Protein AF-A0A4R6KTJ2-F1 (afdb_monomer_lite)

Foldseek 3Di:
DVVCVVCLLVVLLVLQQVLLVVQLVVLCCQCVVPPVHDHDDPPDPPRNVLSVLSNVLSVQSNPLPCPPVVVVVVVVVVPPPDDDDDDDDDDDDDDDPDPPDPPVPVVVVVVVVNVPPNPLSNLVSLQVQLVSLVCCCVPPFVVQDPDCVRRVSPVSVVSNVSSVCCNVVVPDDDDDDDVVVVPD

pLDDT: mean 72.24, std 19.12, range [31.89, 95.88]

Structure (mmCIF, N/CA/C/O backbone):
data_AF-A0A4R6KTJ2-F1
#
_entry.id   AF-A0A4R6KTJ2-F1
#
loop_
_atom_site.group_PDB
_atom_site.id
_atom_site.type_symbol
_atom_site.label_atom_id
_atom_site.label_alt_id
_atom_site.label_comp_id
_atom_site.label_asym_id
_atom_site.label_entity_id
_atom_site.label_seq_id
_atom_site.pdbx_PDB_ins_code
_atom_site.Cartn_x
_atom_site.Cartn_y
_atom_site.Cartn_z
_atom_site.occupancy
_atom_site.B_iso_or_equiv
_atom_site.auth_seq_id
_atom_site.auth_comp_id
_atom_site.auth_asym_id
_atom_site.auth_atom_id
_atom_site.pdbx_PDB_model_num
ATOM 1 N N . MET A 1 1 ? -30.793 -0.362 5.456 1.00 59.06 1 MET A N 1
ATOM 2 C CA . MET A 1 1 ? -29.511 0.379 5.527 1.00 59.06 1 MET A CA 1
ATOM 3 C C . MET A 1 1 ? -28.639 0.035 6.747 1.00 59.06 1 MET A C 1
ATOM 5 O O . MET A 1 1 ? -27.436 0.183 6.641 1.00 59.06 1 MET A O 1
ATOM 9 N N . GLN A 1 2 ? -29.165 -0.490 7.869 1.00 69.38 2 GLN A N 1
ATOM 10 C CA . GLN A 1 2 ? -28.344 -0.824 9.060 1.00 69.38 2 GLN A CA 1
ATOM 11 C C . GLN A 1 2 ? -27.373 -2.012 8.880 1.00 69.38 2 GLN A C 1
ATOM 13 O O . GLN A 1 2 ? -26.341 -2.074 9.542 1.00 69.38 2 GLN A O 1
ATOM 18 N N . VAL A 1 3 ? -27.684 -2.955 7.982 1.00 70.31 3 VAL A N 1
ATOM 19 C CA . VAL A 1 3 ? -26.835 -4.133 7.725 1.00 70.31 3 VAL A CA 1
ATOM 20 C C . VAL A 1 3 ? -25.502 -3.737 7.075 1.00 70.31 3 VAL A C 1
ATOM 22 O O . VAL A 1 3 ? -24.468 -4.267 7.460 1.00 70.31 3 VAL A O 1
ATOM 25 N N . LEU A 1 4 ? -25.496 -2.769 6.152 1.00 66.31 4 LEU A N 1
ATOM 26 C CA . LEU A 1 4 ? -24.279 -2.318 5.458 1.00 66.31 4 LEU A CA 1
ATOM 27 C C . LEU A 1 4 ? -23.319 -1.576 6.404 1.00 66.31 4 LEU A C 1
ATOM 29 O O . LEU A 1 4 ? -22.128 -1.878 6.434 1.00 66.31 4 LEU A O 1
ATOM 33 N N . GLU A 1 5 ? -23.855 -0.699 7.256 1.00 68.50 5 GLU A N 1
ATOM 34 C CA . GLU A 1 5 ? -23.104 0.012 8.306 1.00 68.50 5 GLU A CA 1
ATOM 35 C C . GLU A 1 5 ? -22.438 -0.944 9.307 1.00 68.50 5 GLU A C 1
ATOM 37 O O . GLU A 1 5 ? -21.356 -0.669 9.833 1.00 68.50 5 GLU A O 1
ATOM 42 N N . ARG A 1 6 ? -23.073 -2.098 9.559 1.00 70.19 6 ARG A N 1
ATOM 43 C CA . ARG A 1 6 ? -22.541 -3.126 10.454 1.00 70.19 6 ARG A CA 1
ATOM 44 C C . ARG A 1 6 ? -21.304 -3.811 9.897 1.00 70.19 6 ARG A C 1
ATOM 46 O O . ARG A 1 6 ? -20.479 -4.179 10.710 1.00 70.19 6 ARG A O 1
ATOM 53 N N . PHE A 1 7 ? -21.201 -4.004 8.581 1.00 75.69 7 PHE A N 1
ATOM 54 C CA . PHE A 1 7 ? -20.079 -4.712 7.947 1.00 75.69 7 PHE A CA 1
ATOM 55 C C . PHE A 1 7 ? -18.974 -3.780 7.448 1.00 75.69 7 PHE A C 1
A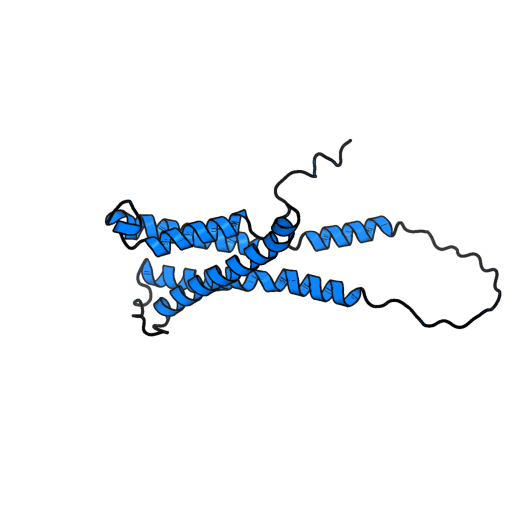TOM 57 O O . PHE A 1 7 ? -17.873 -4.233 7.143 1.00 75.69 7 PHE A O 1
ATOM 64 N N . GLN A 1 8 ? -19.240 -2.477 7.350 1.00 73.88 8 GLN A N 1
ATOM 65 C CA . GLN A 1 8 ? -18.303 -1.506 6.789 1.00 73.88 8 GLN A CA 1
ATOM 66 C C . GLN A 1 8 ? -16.938 -1.514 7.498 1.00 73.88 8 GLN A C 1
ATOM 68 O O . GLN A 1 8 ? -15.895 -1.421 6.850 1.00 73.88 8 GLN A O 1
ATOM 73 N N . LYS A 1 9 ? -16.919 -1.647 8.829 1.00 69.31 9 LYS A N 1
ATOM 74 C CA . LYS A 1 9 ? -15.680 -1.602 9.627 1.00 69.31 9 LYS A CA 1
ATOM 75 C C . LYS A 1 9 ? -14.850 -2.871 9.447 1.00 69.31 9 LYS A C 1
ATOM 77 O O . LYS A 1 9 ? -13.627 -2.809 9.335 1.00 69.31 9 LYS A O 1
ATOM 82 N N . GLU A 1 10 ? -15.519 -4.010 9.378 1.00 75.69 10 GLU A N 1
ATOM 83 C CA . GLU A 1 10 ? -14.953 -5.330 9.146 1.00 75.69 10 GLU A CA 1
ATOM 84 C C . GLU A 1 10 ? -14.375 -5.405 7.735 1.00 75.69 10 GLU A C 1
ATOM 86 O O . GLU A 1 10 ? -13.225 -5.805 7.576 1.00 75.69 10 GLU A O 1
ATOM 91 N N . VAL A 1 11 ? -15.119 -4.940 6.728 1.00 81.62 11 VAL A N 1
ATOM 92 C CA . VAL A 1 11 ? -14.679 -4.921 5.327 1.00 81.62 11 VAL A CA 1
ATOM 93 C C . VAL A 1 11 ? -13.442 -4.042 5.153 1.00 81.62 11 VAL A C 1
ATOM 95 O O . VAL A 1 11 ? -12.458 -4.498 4.578 1.00 81.62 11 VAL A O 1
ATOM 98 N N . ILE A 1 12 ? -13.425 -2.823 5.706 1.00 79.12 12 ILE A N 1
ATOM 99 C CA . ILE A 1 12 ? -12.246 -1.938 5.641 1.00 79.12 12 ILE A CA 1
ATOM 100 C C . ILE A 1 12 ? -11.050 -2.558 6.384 1.00 79.12 12 ILE A C 1
ATOM 102 O O . ILE A 1 12 ? -9.907 -2.457 5.930 1.00 79.12 12 ILE A O 1
ATOM 106 N N . GLY A 1 13 ? -11.295 -3.227 7.514 1.00 79.56 13 GLY A N 1
ATOM 107 C CA . GLY A 1 13 ? -10.266 -3.934 8.273 1.00 79.56 13 GLY A CA 1
ATOM 108 C C . GLY A 1 13 ? -9.642 -5.099 7.500 1.00 79.56 13 GLY A C 1
ATOM 109 O O . GLY A 1 13 ? -8.416 -5.188 7.411 1.00 79.56 13 GLY A O 1
ATOM 110 N N . VAL A 1 14 ? -10.474 -5.961 6.911 1.00 82.88 14 VAL A N 1
ATOM 111 C CA . VAL A 1 14 ? -10.042 -7.101 6.088 1.00 82.88 14 VAL A CA 1
ATOM 112 C C . VAL A 1 14 ? -9.321 -6.614 4.838 1.00 82.88 14 VAL A C 1
ATOM 114 O O . VAL A 1 14 ? -8.217 -7.078 4.566 1.00 82.88 14 VAL A O 1
ATOM 117 N N . PHE A 1 15 ? -9.883 -5.632 4.130 1.00 87.69 15 PHE A N 1
ATOM 118 C CA . PHE A 1 15 ? -9.266 -5.032 2.948 1.00 87.69 15 PHE A CA 1
ATOM 119 C C . PHE A 1 15 ? -7.843 -4.556 3.241 1.00 87.69 15 PHE A C 1
ATOM 121 O O . PHE A 1 15 ? -6.910 -4.894 2.518 1.00 87.69 15 PHE A O 1
ATOM 128 N N . ARG A 1 16 ? -7.645 -3.853 4.360 1.00 88.06 16 ARG A N 1
ATOM 129 C CA . ARG A 1 16 ? -6.318 -3.393 4.770 1.00 88.06 16 ARG A CA 1
ATOM 130 C C . ARG A 1 16 ? -5.338 -4.535 5.039 1.00 88.06 16 ARG A C 1
ATOM 132 O O . ARG A 1 16 ? -4.169 -4.414 4.680 1.00 88.06 16 ARG A O 1
ATOM 139 N N . ILE A 1 17 ? -5.786 -5.616 5.677 1.00 87.12 17 ILE A N 1
ATOM 140 C CA . ILE A 1 17 ? -4.935 -6.788 5.929 1.00 87.12 17 ILE A CA 1
ATOM 141 C C . ILE A 1 17 ? -4.534 -7.441 4.611 1.00 87.12 17 ILE A C 1
ATOM 143 O O . ILE A 1 17 ? -3.352 -7.704 4.411 1.00 87.12 17 ILE A O 1
ATOM 147 N N . VAL A 1 18 ? -5.498 -7.667 3.718 1.00 92.12 18 VAL A N 1
ATOM 148 C CA . VAL A 1 18 ? -5.270 -8.316 2.423 1.00 92.12 18 VAL A CA 1
ATOM 149 C C . VAL A 1 18 ? -4.312 -7.488 1.572 1.00 92.12 18 VAL A C 1
ATOM 151 O O . VAL A 1 18 ? -3.294 -8.005 1.127 1.00 92.12 18 VAL A O 1
ATOM 154 N N . VAL A 1 19 ? -4.579 -6.191 1.402 1.00 93.44 19 VAL A N 1
ATOM 155 C CA . VAL A 1 19 ? -3.727 -5.299 0.600 1.00 93.44 19 VAL A CA 1
ATOM 156 C C . VAL A 1 19 ? -2.325 -5.189 1.197 1.00 93.44 19 VAL A C 1
ATOM 158 O O . VAL A 1 19 ? -1.346 -5.310 0.466 1.00 93.44 19 VAL A O 1
ATOM 161 N N . GLY A 1 20 ? -2.207 -5.015 2.519 1.00 92.00 20 GLY A N 1
ATOM 162 C CA . GLY A 1 20 ? -0.909 -4.950 3.194 1.00 92.00 20 GLY A CA 1
ATOM 163 C C . GLY A 1 20 ? -0.102 -6.244 3.053 1.00 92.00 20 GLY A C 1
ATOM 164 O O . GLY A 1 20 ? 1.094 -6.191 2.778 1.00 92.00 20 GLY A O 1
ATOM 165 N N . PHE A 1 21 ? -0.757 -7.401 3.172 1.00 93.31 21 PHE A N 1
ATOM 166 C CA . PHE A 1 21 ? -0.132 -8.711 2.991 1.00 93.31 21 PHE A CA 1
ATOM 167 C C . PHE A 1 21 ? 0.336 -8.941 1.549 1.00 93.31 21 PHE A C 1
ATOM 169 O O . PHE A 1 21 ? 1.485 -9.328 1.331 1.00 93.31 21 PHE A O 1
ATOM 176 N N . LEU A 1 22 ? -0.520 -8.669 0.559 1.00 93.88 22 LEU A N 1
ATOM 177 C CA . LEU A 1 22 ? -0.174 -8.815 -0.859 1.00 93.88 22 LEU A CA 1
ATOM 178 C C . LEU A 1 22 ? 0.991 -7.901 -1.248 1.00 93.88 22 LEU A C 1
ATOM 180 O O . LEU A 1 22 ? 1.886 -8.313 -1.975 1.00 93.88 22 LEU A O 1
ATOM 184 N N . PHE A 1 23 ? 1.020 -6.680 -0.719 1.00 94.38 23 PHE A N 1
ATOM 185 C CA . PHE A 1 23 ? 2.104 -5.740 -0.985 1.00 94.38 23 PHE A CA 1
ATOM 186 C C . PHE A 1 23 ? 3.420 -6.157 -0.320 1.00 94.38 23 PHE A C 1
ATOM 188 O O . PHE A 1 23 ? 4.474 -6.111 -0.950 1.00 94.38 23 PHE A O 1
ATOM 195 N N . ALA A 1 24 ? 3.359 -6.621 0.933 1.00 93.06 24 ALA A N 1
ATOM 196 C CA . ALA A 1 24 ? 4.537 -7.088 1.656 1.00 93.06 24 ALA A CA 1
ATOM 197 C C . ALA A 1 24 ? 5.153 -8.331 1.003 1.00 93.06 24 ALA A C 1
ATOM 199 O O . ALA A 1 24 ? 6.369 -8.414 0.860 1.00 93.06 24 ALA A O 1
ATOM 200 N N . THR A 1 25 ? 4.317 -9.282 0.581 1.00 91.44 25 THR A N 1
ATOM 201 C CA . THR A 1 25 ? 4.771 -10.501 -0.104 1.00 91.44 25 THR A CA 1
ATOM 202 C C . THR A 1 25 ? 5.317 -10.207 -1.497 1.00 91.44 25 THR A C 1
ATOM 204 O O . THR A 1 25 ? 6.346 -10.769 -1.854 1.00 91.44 25 THR A O 1
ATOM 207 N N . HIS A 1 26 ? 4.713 -9.284 -2.249 1.00 90.88 26 HIS A N 1
ATOM 208 C CA . HIS A 1 26 ? 5.238 -8.848 -3.545 1.00 90.88 26 HIS A CA 1
ATOM 209 C C . HIS A 1 26 ? 6.628 -8.198 -3.415 1.00 90.88 26 HIS A C 1
ATOM 211 O O . HIS A 1 26 ? 7.545 -8.538 -4.162 1.00 90.88 26 HIS A O 1
ATOM 217 N N . GLY A 1 27 ? 6.817 -7.325 -2.420 1.00 89.81 27 GLY A N 1
ATOM 218 C CA . GLY A 1 27 ? 8.124 -6.738 -2.119 1.00 89.81 27 GLY A CA 1
ATOM 219 C C . GLY A 1 27 ? 9.150 -7.769 -1.648 1.00 89.81 27 GLY A C 1
ATOM 220 O O . GLY A 1 27 ? 10.293 -7.746 -2.096 1.00 89.81 27 GLY A O 1
ATOM 221 N N . ALA A 1 28 ? 8.743 -8.699 -0.781 1.00 89.94 28 ALA A N 1
ATOM 222 C CA . ALA A 1 28 ? 9.623 -9.737 -0.255 1.00 89.94 28 ALA A CA 1
ATOM 223 C C . ALA A 1 28 ? 10.074 -10.722 -1.344 1.00 89.94 28 ALA A C 1
ATOM 225 O O . ALA A 1 28 ? 11.235 -11.125 -1.353 1.00 89.94 28 ALA A O 1
ATOM 226 N N . ALA A 1 29 ? 9.186 -11.073 -2.275 1.00 89.19 29 ALA A N 1
ATOM 227 C CA . ALA A 1 29 ? 9.508 -11.914 -3.423 1.00 89.19 29 ALA A CA 1
ATOM 228 C C . ALA A 1 29 ? 10.617 -11.270 -4.276 1.00 89.19 29 ALA A C 1
ATOM 230 O O . ALA A 1 29 ? 11.643 -11.892 -4.544 1.00 89.19 29 ALA A O 1
ATOM 231 N N . ALA A 1 30 ? 10.479 -9.977 -4.578 1.00 85.69 30 ALA A N 1
ATOM 232 C CA . ALA A 1 30 ? 11.479 -9.220 -5.322 1.00 85.69 30 ALA A CA 1
ATOM 233 C C . ALA A 1 30 ? 12.805 -9.043 -4.548 1.00 85.69 30 ALA A C 1
ATOM 235 O O . ALA A 1 30 ? 13.885 -9.158 -5.126 1.00 85.69 30 ALA A O 1
ATOM 236 N N . LEU A 1 31 ? 12.749 -8.793 -3.234 1.00 86.44 31 LEU A N 1
ATOM 237 C CA . LEU A 1 31 ? 13.931 -8.480 -2.420 1.00 86.44 31 LEU A CA 1
ATOM 238 C C . LEU A 1 31 ? 14.751 -9.719 -2.024 1.00 86.44 31 LEU A C 1
ATOM 240 O O . LEU A 1 31 ? 15.980 -9.651 -1.966 1.00 86.44 31 LEU A O 1
ATOM 244 N N . PHE A 1 32 ? 14.083 -10.842 -1.757 1.00 86.62 32 PHE A N 1
ATOM 245 C CA . PHE A 1 32 ? 14.707 -12.071 -1.259 1.00 86.62 32 PHE A CA 1
ATOM 246 C C . PHE A 1 32 ? 14.707 -13.225 -2.275 1.00 86.62 32 PHE A C 1
ATOM 248 O O . PHE A 1 32 ? 15.266 -14.274 -1.972 1.00 86.62 32 PHE A O 1
ATOM 255 N N . GLY A 1 33 ? 14.078 -13.075 -3.448 1.00 80.25 33 GLY A N 1
ATOM 256 C CA . GLY A 1 33 ? 13.964 -14.158 -4.439 1.00 80.25 33 GLY A CA 1
ATOM 257 C C . GLY A 1 33 ? 13.113 -15.341 -3.959 1.00 80.25 33 GLY A C 1
ATOM 258 O O . GLY A 1 33 ? 13.293 -16.477 -4.394 1.00 80.25 33 GLY A O 1
ATOM 259 N N . VAL A 1 34 ? 12.217 -15.106 -2.998 1.00 77.75 34 VAL A N 1
ATOM 260 C CA . VAL A 1 34 ? 11.373 -16.145 -2.389 1.00 77.75 34 VAL A CA 1
ATOM 261 C C . VAL A 1 34 ? 10.112 -16.326 -3.242 1.00 77.75 34 VAL A C 1
ATOM 263 O O . VAL A 1 34 ? 9.660 -15.384 -3.879 1.00 77.75 34 VAL A O 1
ATOM 266 N N . LEU A 1 35 ? 9.509 -17.521 -3.227 1.00 71.88 35 LEU A N 1
ATOM 267 C CA . LEU A 1 35 ? 8.298 -17.868 -4.000 1.00 71.88 35 LEU A CA 1
ATOM 268 C C . LEU A 1 35 ? 8.514 -18.023 -5.521 1.00 71.88 35 LEU A C 1
ATOM 270 O O . LEU A 1 35 ? 7.558 -17.926 -6.286 1.00 71.88 35 LEU A O 1
ATOM 274 N N . GLY A 1 36 ? 9.745 -18.314 -5.959 1.00 64.06 36 GLY A N 1
ATOM 275 C CA . GLY A 1 36 ? 10.051 -18.627 -7.364 1.00 64.06 36 GLY A CA 1
ATOM 276 C C . GLY A 1 36 ? 10.164 -17.404 -8.278 1.00 64.06 36 GLY A C 1
ATOM 277 O O . GLY A 1 36 ? 10.054 -17.541 -9.494 1.00 64.06 36 GLY A O 1
ATOM 278 N N . THR A 1 37 ? 10.359 -16.213 -7.708 1.00 76.38 37 THR A N 1
ATOM 279 C CA . THR A 1 37 ? 10.536 -14.962 -8.454 1.00 76.38 37 THR A CA 1
ATOM 280 C C . THR A 1 37 ? 12.006 -14.585 -8.583 1.00 76.38 37 THR A C 1
ATOM 282 O O . THR A 1 37 ? 12.798 -14.840 -7.676 1.00 76.38 37 THR A O 1
ATOM 285 N N . GLU A 1 38 ? 12.365 -1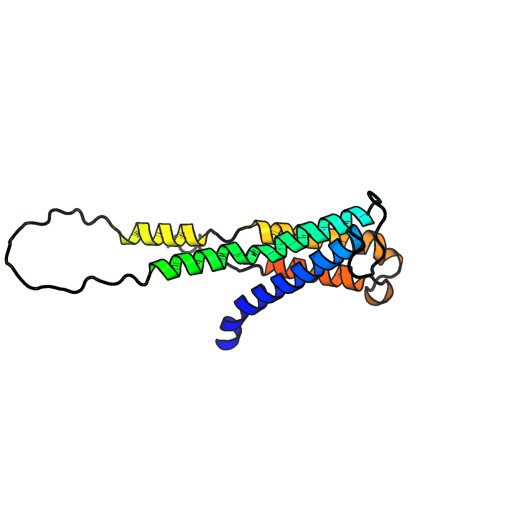3.916 -9.679 1.00 78.81 38 GLU A N 1
ATOM 286 C CA . GLU A 1 38 ? 13.715 -13.378 -9.848 1.00 78.81 38 GLU A CA 1
ATOM 287 C C . GLU A 1 38 ? 14.009 -12.285 -8.816 1.00 78.81 38 GLU A C 1
ATOM 289 O O . GLU A 1 38 ? 13.217 -11.361 -8.605 1.00 78.81 38 GLU A O 1
ATOM 294 N N . GLN A 1 39 ? 15.161 -12.407 -8.157 1.00 86.38 39 GLN A N 1
ATOM 295 C CA . GLN A 1 39 ? 15.621 -11.428 -7.186 1.00 86.38 39 GLN A CA 1
ATOM 296 C C . GLN A 1 39 ? 16.147 -10.191 -7.911 1.00 86.38 39 GLN A C 1
ATOM 298 O O . GLN A 1 39 ? 16.996 -10.291 -8.799 1.00 86.38 39 GLN A O 1
ATOM 303 N N . VAL A 1 40 ? 15.695 -9.006 -7.500 1.00 85.50 40 VAL A N 1
ATOM 304 C CA . VAL A 1 40 ? 16.264 -7.765 -8.031 1.00 85.50 40 VAL A CA 1
ATOM 305 C C . VAL A 1 40 ? 17.649 -7.528 -7.448 1.00 85.50 40 VAL A C 1
ATOM 307 O O . VAL A 1 40 ? 17.860 -7.657 -6.240 1.00 85.50 40 VAL A O 1
ATOM 310 N N . ALA A 1 41 ? 18.588 -7.143 -8.312 1.00 87.00 41 ALA A N 1
ATOM 311 C CA . ALA A 1 41 ? 19.953 -6.842 -7.909 1.00 87.00 41 ALA A CA 1
ATOM 312 C C . ALA A 1 41 ? 19.986 -5.788 -6.791 1.00 87.00 41 ALA A C 1
ATOM 314 O O . ALA A 1 41 ? 19.261 -4.786 -6.818 1.00 87.00 41 ALA A O 1
ATOM 315 N N . ALA A 1 42 ? 20.833 -6.036 -5.791 1.00 87.56 42 ALA A N 1
ATOM 316 C CA . ALA A 1 42 ? 20.918 -5.191 -4.612 1.00 87.56 42 ALA A CA 1
ATOM 317 C C . ALA A 1 42 ? 21.290 -3.747 -4.982 1.00 87.56 42 ALA A C 1
ATOM 319 O O . ALA A 1 42 ? 22.146 -3.514 -5.833 1.00 87.56 42 ALA A O 1
ATOM 320 N N . PHE A 1 43 ? 20.647 -2.783 -4.318 1.00 88.06 43 PHE A N 1
ATOM 321 C CA . PHE A 1 43 ? 20.904 -1.342 -4.450 1.00 88.06 43 PHE A CA 1
ATOM 322 C C . PHE A 1 43 ? 20.640 -0.721 -5.831 1.00 88.06 43 PHE A C 1
ATOM 324 O O . PHE A 1 43 ? 20.919 0.463 -6.023 1.00 88.06 43 PHE A O 1
ATOM 331 N N . VAL A 1 44 ? 20.039 -1.454 -6.773 1.00 89.06 44 VAL A N 1
ATOM 332 C CA . VAL A 1 44 ? 19.648 -0.891 -8.070 1.00 89.06 44 VAL A CA 1
ATOM 333 C C . VAL A 1 44 ? 18.457 0.051 -7.905 1.00 89.06 44 VAL A C 1
ATOM 335 O O . VAL A 1 44 ? 17.407 -0.306 -7.364 1.00 89.06 44 VAL A O 1
ATOM 338 N N . TRP A 1 45 ? 18.622 1.280 -8.386 1.00 84.88 45 TRP A N 1
ATOM 339 C CA . TRP A 1 45 ? 17.556 2.274 -8.434 1.00 84.88 45 TRP A CA 1
ATOM 340 C C . TRP A 1 45 ? 16.730 2.129 -9.722 1.00 84.88 45 TRP A C 1
ATOM 342 O O . TRP A 1 45 ? 17.328 1.968 -10.786 1.00 84.88 45 TRP A O 1
ATOM 352 N N . PRO A 1 46 ? 15.385 2.233 -9.684 1.00 87.69 46 PRO A N 1
ATOM 353 C CA . PRO A 1 46 ? 14.503 2.382 -8.513 1.00 87.69 46 PRO A CA 1
ATOM 354 C C . PRO A 1 46 ? 14.035 1.044 -7.898 1.00 87.69 46 PRO A C 1
ATOM 356 O O . PRO A 1 46 ? 13.294 1.031 -6.914 1.00 87.69 46 PRO A O 1
ATOM 359 N N . SER A 1 47 ? 14.426 -0.091 -8.478 1.00 87.19 47 SER A N 1
ATOM 360 C CA . SER A 1 47 ? 13.780 -1.390 -8.266 1.00 87.19 47 SER A CA 1
ATOM 361 C C . SER A 1 47 ? 14.013 -2.011 -6.880 1.00 87.19 47 SER A C 1
ATOM 363 O O . SER A 1 47 ? 13.059 -2.442 -6.221 1.00 87.19 47 SER A O 1
ATOM 365 N N . TRP A 1 48 ? 15.250 -2.009 -6.381 1.00 89.31 48 TRP A N 1
ATOM 366 C CA . TRP A 1 48 ? 15.574 -2.567 -5.064 1.00 89.31 48 TRP A CA 1
ATOM 367 C C . TRP A 1 48 ? 14.888 -1.786 -3.933 1.00 89.31 48 TRP A C 1
ATOM 369 O O . TRP A 1 48 ? 14.268 -2.364 -3.037 1.00 89.31 48 TRP A O 1
ATOM 379 N N . TRP A 1 49 ? 14.906 -0.455 -4.028 1.00 89.25 49 TRP A N 1
ATOM 380 C CA . TRP A 1 49 ? 14.253 0.441 -3.071 1.00 89.25 49 TRP A CA 1
ATOM 381 C C . TRP A 1 49 ? 12.730 0.308 -3.085 1.00 89.25 49 TRP A C 1
ATOM 383 O O . TRP A 1 49 ? 12.104 0.310 -2.023 1.00 89.25 49 TRP A O 1
ATOM 393 N N . ALA A 1 50 ? 12.124 0.122 -4.262 1.00 89.56 50 ALA A N 1
ATOM 394 C CA . ALA A 1 50 ? 10.694 -0.146 -4.373 1.00 89.56 50 ALA A CA 1
ATOM 395 C C . ALA A 1 50 ? 10.296 -1.428 -3.622 1.00 89.56 50 ALA A C 1
ATOM 397 O O . ALA A 1 50 ? 9.274 -1.441 -2.935 1.00 89.56 50 ALA A O 1
ATOM 398 N N . SER A 1 51 ? 11.121 -2.474 -3.698 1.00 89.62 51 SER A N 1
ATOM 399 C CA . SER A 1 51 ? 10.893 -3.762 -3.025 1.00 89.62 51 SER A CA 1
ATOM 400 C C . SER A 1 51 ? 11.041 -3.658 -1.500 1.00 89.62 51 SER A C 1
ATOM 402 O O . SER A 1 51 ? 10.251 -4.232 -0.742 1.00 89.62 51 SER A O 1
ATOM 404 N N . LEU A 1 52 ? 11.992 -2.844 -1.029 1.00 91.56 52 LEU A N 1
ATOM 405 C CA . LEU A 1 52 ? 12.170 -2.538 0.392 1.00 91.56 52 LEU A CA 1
ATOM 406 C C . LEU A 1 52 ? 10.968 -1.771 0.962 1.00 91.56 52 LEU A C 1
ATOM 408 O O . LEU A 1 52 ? 10.412 -2.159 1.992 1.00 91.56 52 LEU A O 1
ATOM 412 N N . ILE A 1 53 ? 10.530 -0.717 0.266 1.00 91.88 53 ILE A N 1
ATOM 413 C CA . ILE A 1 53 ? 9.355 0.077 0.650 1.00 91.88 53 ILE A CA 1
ATOM 414 C C . ILE A 1 53 ? 8.096 -0.794 0.635 1.00 91.88 53 ILE A C 1
ATOM 416 O O . ILE A 1 53 ? 7.277 -0.684 1.544 1.00 91.88 53 ILE A O 1
ATOM 420 N N . GLN A 1 54 ? 7.951 -1.685 -0.347 1.00 93.88 54 GLN A N 1
ATOM 421 C CA . GLN A 1 54 ? 6.832 -2.626 -0.416 1.00 93.88 54 GLN A CA 1
ATOM 422 C C . GLN A 1 54 ? 6.766 -3.546 0.799 1.00 93.88 54 GLN A C 1
ATOM 424 O O . GLN A 1 54 ? 5.715 -3.688 1.425 1.00 93.88 54 GLN A O 1
ATOM 429 N N . THR A 1 55 ? 7.908 -4.108 1.185 1.00 92.00 55 THR A N 1
ATOM 430 C CA . THR A 1 55 ? 7.995 -5.035 2.315 1.00 92.00 55 THR A CA 1
ATOM 431 C C . THR A 1 55 ? 7.699 -4.328 3.639 1.00 92.00 55 THR A C 1
ATOM 433 O O . THR A 1 55 ? 6.829 -4.756 4.400 1.00 92.00 55 THR A O 1
ATOM 436 N N . VAL A 1 56 ? 8.373 -3.204 3.905 1.00 92.19 56 VAL A N 1
ATOM 437 C CA . VAL A 1 56 ? 8.233 -2.458 5.167 1.00 92.19 56 VAL A CA 1
ATOM 438 C C . VAL A 1 56 ? 6.883 -1.746 5.245 1.00 92.19 56 VAL A C 1
ATOM 440 O O . VAL A 1 56 ? 6.179 -1.845 6.250 1.00 92.19 56 VAL A O 1
ATOM 443 N N . GLY A 1 57 ? 6.488 -1.057 4.176 1.00 90.19 57 GLY A N 1
ATOM 444 C CA . GLY A 1 57 ? 5.222 -0.336 4.082 1.00 90.19 57 GLY A CA 1
ATOM 445 C C . GLY A 1 57 ? 4.015 -1.270 4.142 1.00 90.19 57 GLY A C 1
ATOM 446 O O . GLY A 1 57 ? 3.081 -1.018 4.906 1.00 90.19 57 GLY A O 1
ATOM 447 N N . GLY A 1 58 ? 4.064 -2.398 3.428 1.00 89.62 58 GLY A N 1
ATOM 448 C CA . GLY A 1 58 ? 3.032 -3.434 3.472 1.00 89.62 58 GLY A CA 1
ATOM 449 C C . GLY A 1 58 ? 2.875 -4.038 4.866 1.00 89.62 58 GLY A C 1
ATOM 450 O O . GLY A 1 58 ? 1.756 -4.114 5.377 1.00 89.62 58 GLY A O 1
ATOM 451 N N . ALA A 1 59 ? 3.985 -4.367 5.538 1.00 90.06 59 ALA A N 1
ATOM 452 C CA . ALA A 1 59 ? 3.965 -4.876 6.909 1.00 90.06 59 ALA A CA 1
ATOM 453 C C . ALA A 1 59 ? 3.394 -3.849 7.903 1.00 90.06 59 ALA A C 1
ATOM 455 O O . ALA A 1 59 ? 2.545 -4.191 8.729 1.00 90.06 59 ALA A O 1
ATOM 456 N N . LEU A 1 60 ? 3.789 -2.576 7.798 1.00 88.25 60 LEU A N 1
ATOM 457 C CA . LEU A 1 60 ? 3.255 -1.493 8.633 1.00 88.25 60 LEU A CA 1
ATOM 458 C C . LEU A 1 60 ? 1.742 -1.318 8.440 1.00 88.25 60 LEU A C 1
ATOM 460 O O . LEU A 1 60 ? 0.997 -1.216 9.422 1.00 88.25 60 LEU A O 1
ATOM 464 N N . VAL A 1 61 ? 1.270 -1.332 7.190 1.00 87.62 61 VAL A N 1
ATOM 465 C CA . VAL A 1 61 ? -0.160 -1.226 6.873 1.00 87.62 61 VAL A CA 1
ATOM 466 C C . VAL A 1 61 ? -0.928 -2.463 7.339 1.00 87.62 61 VAL A C 1
ATOM 468 O O . VAL A 1 61 ? -2.026 -2.315 7.880 1.00 87.62 61 VAL A O 1
ATOM 471 N N . MET A 1 62 ? -0.360 -3.665 7.219 1.00 84.81 62 MET A N 1
ATOM 472 C CA . MET A 1 62 ? -0.960 -4.914 7.700 1.00 84.81 62 MET A CA 1
ATOM 473 C C . MET A 1 62 ? -1.099 -4.919 9.235 1.00 84.81 62 MET A C 1
ATOM 475 O O . MET A 1 62 ? -2.174 -5.205 9.770 1.00 84.81 62 MET A O 1
ATOM 479 N N . ILE A 1 63 ? -0.050 -4.526 9.967 1.00 82.31 63 ILE A N 1
ATOM 480 C CA . ILE A 1 63 ? 0.013 -4.602 11.440 1.00 82.31 63 ILE A CA 1
ATOM 481 C C . ILE A 1 63 ? -0.933 -3.619 12.141 1.00 82.31 63 ILE A C 1
ATOM 483 O O . ILE A 1 63 ? -1.370 -3.898 13.263 1.00 82.31 63 ILE A O 1
ATOM 487 N N . GLY A 1 64 ? -1.333 -2.510 11.505 1.00 69.81 64 GLY A N 1
ATOM 488 C CA . GLY A 1 64 ? -2.147 -1.445 12.120 1.00 69.81 64 GLY A CA 1
ATOM 489 C C . GLY A 1 64 ? -3.516 -1.869 12.697 1.00 69.81 64 GLY A C 1
ATOM 490 O O . GLY A 1 64 ? -4.303 -1.024 13.108 1.00 69.81 64 GLY A O 1
ATOM 491 N N . LEU A 1 65 ? -3.882 -3.160 12.677 1.00 53.75 65 LEU A N 1
ATOM 492 C CA . LEU A 1 65 ? -5.138 -3.727 13.198 1.00 53.75 65 LEU A CA 1
ATOM 493 C C . LEU A 1 65 ? -4.998 -4.269 14.632 1.00 53.75 65 LEU A C 1
ATOM 495 O O . LEU A 1 65 ? -5.987 -4.341 15.361 1.00 53.75 65 LEU A O 1
ATOM 499 N N . ARG A 1 66 ? -3.774 -4.582 15.086 1.00 49.75 66 ARG A N 1
ATOM 500 C CA . ARG A 1 66 ? -3.555 -5.158 16.424 1.00 49.75 66 ARG A CA 1
ATOM 501 C C . ARG A 1 66 ? -3.784 -4.164 17.557 1.00 49.75 66 ARG A C 1
ATOM 503 O O . ARG A 1 66 ? -4.323 -4.545 18.586 1.00 49.75 66 ARG A O 1
ATOM 510 N N . SER A 1 67 ? -3.453 -2.890 17.382 1.00 49.28 67 SER A N 1
ATOM 511 C CA . SER A 1 67 ? -3.501 -1.942 18.503 1.00 49.28 67 SER A CA 1
ATOM 512 C C . SER A 1 67 ? -4.917 -1.543 18.921 1.00 49.28 67 SER A C 1
ATOM 514 O O . SER A 1 67 ? -5.134 -1.291 20.097 1.00 49.28 67 SER A O 1
ATOM 516 N N . CYS A 1 68 ? -5.891 -1.516 18.006 1.00 47.69 68 CYS A N 1
ATOM 517 C CA . CYS A 1 68 ? -7.243 -1.050 18.332 1.00 47.69 68 CYS A CA 1
ATOM 518 C C . CYS A 1 68 ? -8.144 -2.182 18.857 1.00 47.69 68 CYS A C 1
ATOM 520 O O . CYS A 1 68 ? -8.799 -2.019 19.883 1.00 47.69 68 CYS A O 1
ATOM 522 N N . LEU A 1 69 ? -8.116 -3.366 18.226 1.00 50.75 69 LEU A N 1
ATOM 523 C CA . LEU A 1 69 ? -8.902 -4.522 18.680 1.00 50.75 69 LEU A CA 1
ATOM 524 C C . LEU A 1 69 ? -8.354 -5.143 19.965 1.00 50.75 69 LEU A C 1
ATOM 526 O O . LEU A 1 69 ? -9.141 -5.598 20.789 1.00 50.75 69 LEU A O 1
ATOM 530 N N . MET A 1 70 ? -7.032 -5.154 20.166 1.00 52.12 70 MET A N 1
ATOM 531 C CA . MET A 1 70 ? -6.441 -5.664 21.405 1.00 52.12 70 MET A CA 1
ATOM 532 C C . MET A 1 70 ? -6.753 -4.736 22.579 1.00 52.12 70 MET A C 1
ATOM 534 O O . MET A 1 70 ? -7.179 -5.229 23.615 1.00 52.12 70 MET A O 1
ATOM 538 N N . VAL A 1 71 ? -6.671 -3.412 22.394 1.00 50.53 71 VAL A N 1
ATOM 539 C CA . VAL A 1 71 ? -7.078 -2.429 23.414 1.00 50.53 71 VAL A CA 1
ATOM 540 C C . VAL A 1 71 ? -8.582 -2.504 23.687 1.00 50.53 71 VAL A C 1
ATOM 542 O O . VAL A 1 71 ? -8.979 -2.520 24.845 1.00 50.53 71 VAL A O 1
ATOM 545 N N . GLN A 1 72 ? -9.439 -2.661 22.671 1.00 53.88 72 GLN A N 1
ATOM 546 C CA . GLN A 1 72 ? -10.877 -2.857 22.904 1.00 53.88 72 GLN A CA 1
ATOM 547 C C . GLN A 1 72 ? -11.212 -4.191 23.579 1.00 53.88 72 GLN A C 1
ATOM 549 O O . GLN A 1 72 ? -12.130 -4.230 24.393 1.00 53.88 72 GLN A O 1
ATOM 554 N N . ARG A 1 73 ? -10.504 -5.282 23.265 1.00 55.62 73 ARG A N 1
ATOM 555 C CA . ARG A 1 73 ? -10.695 -6.584 23.926 1.00 55.62 73 ARG A CA 1
ATOM 556 C C . ARG A 1 73 ? -10.173 -6.567 25.365 1.00 55.62 73 ARG A C 1
ATOM 558 O O . ARG A 1 73 ? -10.859 -7.086 26.235 1.00 55.62 73 ARG A O 1
ATOM 565 N N . LEU A 1 74 ? -9.052 -5.894 25.634 1.00 54.84 74 LEU A N 1
ATOM 566 C CA . LEU A 1 74 ? -8.544 -5.640 26.990 1.00 54.84 74 LEU A CA 1
ATOM 567 C C . LEU A 1 74 ? -9.513 -4.774 27.810 1.00 54.84 74 LEU A C 1
ATOM 569 O O . LEU A 1 74 ? -9.816 -5.116 28.946 1.00 54.84 74 LEU A O 1
ATOM 573 N N . LEU A 1 75 ? -10.072 -3.709 27.223 1.00 54.47 75 LEU A N 1
ATOM 574 C CA . LEU A 1 75 ? -11.028 -2.820 27.900 1.00 54.47 75 LEU A CA 1
ATOM 575 C C . LEU A 1 75 ? -12.441 -3.411 28.042 1.00 54.47 75 LEU A C 1
ATOM 577 O O . LEU A 1 75 ? -13.197 -2.995 28.916 1.00 54.47 75 LEU A O 1
ATOM 581 N N . ARG A 1 76 ? -12.838 -4.361 27.186 1.00 56.72 76 ARG A N 1
ATOM 582 C CA . ARG A 1 76 ? -14.092 -5.119 27.357 1.00 56.72 76 ARG A CA 1
ATOM 583 C C . ARG A 1 76 ? -13.933 -6.274 28.343 1.00 56.72 76 ARG A C 1
ATOM 585 O O . ARG A 1 76 ? -14.894 -6.587 29.035 1.00 56.72 76 ARG A O 1
ATOM 592 N N . GLY A 1 77 ? -12.735 -6.850 28.456 1.00 52.12 77 GLY A N 1
ATOM 593 C CA . GLY A 1 77 ? -12.406 -7.865 29.460 1.00 52.12 77 GLY A CA 1
ATOM 594 C C . GLY A 1 77 ? -12.449 -7.342 30.899 1.00 52.12 77 GLY A C 1
ATOM 595 O O . GLY A 1 77 ? -12.726 -8.111 31.810 1.00 52.12 77 GLY A O 1
ATOM 596 N N . THR A 1 78 ? -12.270 -6.036 31.115 1.00 54.84 78 THR A N 1
ATOM 597 C CA . THR A 1 78 ? -12.362 -5.411 32.447 1.00 54.84 78 THR A CA 1
ATOM 598 C C . THR A 1 78 ? -13.781 -5.000 32.859 1.00 54.84 78 THR A C 1
ATOM 600 O O . THR A 1 78 ? -13.968 -4.552 33.986 1.00 54.84 78 THR A O 1
ATOM 603 N N . ARG A 1 79 ? -14.802 -5.157 31.995 1.00 52.03 79 ARG A N 1
ATOM 604 C CA . ARG A 1 79 ? -16.201 -4.782 32.308 1.00 52.03 79 ARG A CA 1
ATOM 605 C C . ARG A 1 79 ?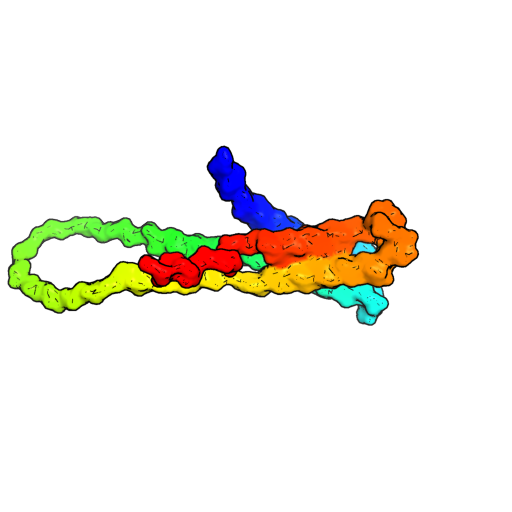 -17.107 -5.923 32.784 1.00 52.03 79 ARG A C 1
ATOM 607 O O . ARG A 1 79 ? -18.244 -5.645 33.149 1.00 52.03 79 ARG A O 1
ATOM 614 N N . HIS A 1 80 ? -16.632 -7.168 32.846 1.00 47.78 80 HIS A N 1
ATOM 615 C CA . HIS A 1 80 ? -17.351 -8.255 33.527 1.00 47.78 80 HIS A CA 1
ATOM 616 C C . HIS A 1 80 ? -16.696 -8.565 34.876 1.00 47.78 80 HIS A C 1
ATOM 618 O O . HIS A 1 80 ? -16.020 -9.569 35.053 1.00 47.78 80 HIS A O 1
ATOM 624 N N . GLY A 1 81 ? -16.902 -7.651 35.823 1.00 45.88 81 GLY A N 1
ATOM 625 C CA . GLY A 1 81 ? -16.530 -7.788 37.231 1.00 45.88 81 GLY A CA 1
ATOM 626 C C . GLY A 1 81 ? -17.599 -7.183 38.143 1.00 45.88 81 GLY A C 1
ATOM 627 O O . GLY A 1 81 ? -17.287 -6.422 39.047 1.00 45.88 81 GLY A O 1
ATOM 628 N N . THR A 1 82 ? -18.874 -7.443 37.857 1.00 47.44 82 THR A N 1
ATOM 629 C CA . THR A 1 82 ? -19.999 -7.234 38.786 1.00 47.44 82 THR A CA 1
ATOM 630 C C . THR A 1 82 ? -20.212 -8.549 39.535 1.00 47.44 82 THR A C 1
ATOM 632 O O . THR A 1 82 ? -20.277 -9.578 38.874 1.00 47.44 82 THR A O 1
ATOM 635 N N . SER A 1 83 ? -20.395 -8.678 40.842 1.00 48.09 83 SER A N 1
ATOM 636 C CA . SER A 1 83 ? -20.431 -7.823 42.034 1.00 48.09 83 SER A CA 1
ATOM 637 C C . SER A 1 83 ? -20.380 -8.826 43.223 1.00 48.09 83 SER A C 1
ATOM 639 O O . SER A 1 83 ? -20.689 -10.003 43.001 1.00 48.09 83 SER A O 1
ATOM 641 N N . PRO A 1 84 ? -20.007 -8.455 44.462 1.00 51.50 84 PRO A N 1
ATOM 642 C CA . PRO A 1 84 ? -19.847 -9.410 45.558 1.00 51.50 84 PRO A CA 1
ATOM 643 C C . PRO A 1 84 ? -21.195 -10.015 45.967 1.00 51.50 84 PRO A C 1
ATOM 645 O O . PRO A 1 84 ? -22.172 -9.293 46.173 1.00 51.50 84 PRO A O 1
ATOM 648 N N . HIS A 1 85 ? -21.236 -11.339 46.114 1.00 47.44 85 HIS A N 1
ATOM 649 C CA . HIS A 1 85 ? -22.329 -12.036 46.786 1.00 47.44 85 HIS A CA 1
ATOM 650 C C . HIS A 1 85 ? -22.527 -11.462 48.197 1.00 47.44 85 HIS A C 1
ATOM 652 O O . HIS A 1 85 ? -21.570 -11.285 48.948 1.00 47.44 85 HIS A O 1
ATOM 658 N N . GLY A 1 86 ? -23.777 -11.131 48.523 1.00 47.47 86 GLY A N 1
ATOM 659 C CA . GLY A 1 86 ? -24.140 -10.445 49.755 1.00 47.47 86 GLY A CA 1
ATOM 660 C C . GLY A 1 86 ? -24.098 -11.306 51.017 1.00 47.47 86 GLY A C 1
ATOM 661 O O . GLY A 1 86 ? -24.215 -12.525 50.959 1.00 47.47 86 GLY A O 1
ATOM 662 N N . CYS A 1 87 ? -24.047 -10.617 52.158 1.00 40.50 87 CYS A N 1
ATOM 663 C CA . CYS A 1 87 ? -24.568 -11.072 53.445 1.00 40.50 87 CYS A CA 1
ATOM 664 C C . CYS A 1 87 ? -25.142 -9.870 54.218 1.00 40.50 87 CYS A C 1
ATOM 666 O O . CYS A 1 87 ? -24.698 -8.735 54.066 1.00 40.50 87 CYS A O 1
ATOM 668 N N . LYS A 1 88 ? -26.211 -10.150 54.965 1.00 49.50 88 LYS A N 1
ATOM 669 C CA . LYS A 1 88 ? -27.216 -9.235 55.523 1.00 49.50 88 LYS A CA 1
ATOM 670 C C . LYS A 1 88 ? -26.736 -8.441 56.752 1.00 49.50 88 LYS A C 1
ATOM 672 O O . LYS A 1 88 ? -26.054 -9.007 57.592 1.00 49.50 88 LYS A O 1
ATOM 677 N N . GLY A 1 89 ? -27.254 -7.212 56.881 1.00 49.47 89 GLY A N 1
ATOM 678 C CA . GLY A 1 89 ? -27.735 -6.575 58.121 1.00 49.47 89 GLY A CA 1
ATOM 679 C C . GLY A 1 89 ? -26.740 -6.242 59.240 1.00 49.47 89 GLY A C 1
ATOM 680 O O . GLY A 1 89 ? -26.252 -7.145 59.909 1.00 49.47 89 GLY A O 1
ATOM 681 N N . HIS A 1 90 ? -26.567 -4.947 59.527 1.00 45.44 90 HIS A N 1
ATOM 682 C CA . HIS A 1 90 ? -26.727 -4.375 60.875 1.00 45.44 90 HIS A CA 1
ATOM 683 C C . HIS A 1 90 ? -26.696 -2.842 60.828 1.00 45.44 90 HIS A C 1
ATOM 685 O O . HIS A 1 90 ? -25.987 -2.239 60.022 1.00 45.44 90 HIS A O 1
ATOM 691 N N . ASP A 1 91 ? -27.504 -2.248 61.696 1.00 60.84 91 ASP A N 1
ATOM 692 C CA . ASP A 1 91 ? -27.713 -0.820 61.901 1.00 60.84 91 ASP A CA 1
ATOM 693 C C . ASP A 1 91 ? -26.426 -0.047 62.232 1.00 60.84 91 ASP A C 1
ATOM 695 O O . ASP A 1 91 ? -25.650 -0.455 63.095 1.00 60.84 91 ASP A O 1
ATOM 699 N N . ALA A 1 92 ? -26.238 1.122 61.610 1.00 51.62 92 ALA A N 1
ATOM 700 C CA . ALA A 1 92 ? -25.375 2.187 62.128 1.00 51.62 92 ALA A CA 1
ATOM 701 C C . ALA A 1 92 ? -25.756 3.549 61.512 1.00 51.62 92 ALA A C 1
ATOM 703 O O . ALA A 1 92 ? -25.773 3.676 60.284 1.00 51.62 92 ALA A O 1
ATOM 704 N N . PRO A 1 93 ? -26.008 4.607 62.309 1.00 63.69 93 PRO A N 1
ATOM 705 C CA . PRO A 1 93 ? -26.133 5.958 61.792 1.00 63.69 93 PRO A CA 1
ATOM 706 C C . PRO A 1 93 ? -24.749 6.613 61.806 1.00 63.69 93 PRO A C 1
ATOM 708 O O . PRO A 1 93 ? -24.326 7.183 62.808 1.00 63.69 93 PRO A O 1
ATOM 711 N N . HIS A 1 94 ? -24.033 6.555 60.685 1.00 52.06 94 HIS A N 1
ATOM 712 C CA . HIS A 1 94 ? -22.825 7.353 60.490 1.00 52.06 94 HIS A CA 1
ATOM 713 C C . HIS A 1 94 ? -22.993 8.285 59.292 1.00 52.06 94 HIS A C 1
ATOM 715 O O . HIS A 1 94 ? -23.187 7.856 58.157 1.00 52.06 94 HIS A O 1
ATOM 721 N N . ARG A 1 95 ? -22.927 9.590 59.585 1.00 57.53 95 ARG A N 1
ATOM 722 C CA . ARG A 1 95 ? -22.785 10.682 58.615 1.00 57.53 95 ARG A CA 1
ATOM 723 C C . ARG A 1 95 ? -21.657 10.357 57.636 1.00 57.53 95 ARG A C 1
ATOM 725 O O . ARG A 1 95 ? -20.492 10.368 58.026 1.00 57.53 95 ARG A O 1
ATOM 732 N N . ASP A 1 96 ? -22.007 10.152 56.372 1.00 49.62 96 ASP A N 1
ATOM 733 C CA . ASP A 1 96 ? -21.034 10.028 55.291 1.00 49.62 96 ASP A CA 1
ATOM 734 C C . ASP A 1 96 ? -20.694 11.428 54.754 1.00 49.62 96 ASP A C 1
ATOM 736 O O . ASP A 1 96 ? -21.357 11.974 53.869 1.00 49.62 96 ASP A O 1
ATOM 740 N N . LEU A 1 97 ? -19.666 12.049 55.339 1.00 54.62 97 LEU A N 1
ATOM 741 C CA . LEU A 1 97 ? -18.941 13.150 54.708 1.00 54.62 97 LEU A CA 1
ATOM 742 C C . LEU A 1 97 ? -18.012 12.566 53.638 1.00 54.62 97 LEU A C 1
ATOM 744 O O . LEU A 1 97 ? -16.801 12.474 53.827 1.00 54.62 97 LEU A O 1
ATOM 748 N N . ARG A 1 98 ? -18.569 12.209 52.479 1.00 49.59 98 ARG A N 1
ATOM 749 C CA . ARG A 1 98 ? -17.783 12.140 51.245 1.00 49.59 98 ARG A CA 1
ATOM 750 C C . ARG A 1 98 ? -18.175 13.299 50.343 1.00 49.59 98 ARG A C 1
ATOM 752 O O . ARG A 1 98 ? -19.347 13.409 49.977 1.00 49.59 98 ARG A O 1
ATOM 759 N N . PRO A 1 99 ? -17.230 14.162 49.936 1.00 47.16 99 PRO A N 1
ATOM 760 C CA . PRO A 1 99 ? -17.507 15.088 48.856 1.00 47.16 99 PRO A CA 1
ATOM 761 C C . PRO A 1 99 ? -17.867 14.255 47.621 1.00 47.16 99 PRO A C 1
ATOM 763 O O . PRO A 1 99 ? -17.073 13.430 47.166 1.00 47.16 99 PRO A O 1
ATOM 766 N N . ARG A 1 100 ? -19.080 14.453 47.092 1.00 48.94 100 ARG A N 1
ATOM 767 C CA . ARG A 1 100 ? -19.474 13.973 45.763 1.00 48.94 100 ARG A CA 1
ATOM 768 C C . ARG A 1 100 ? -18.600 14.694 44.739 1.00 48.94 100 ARG A C 1
ATOM 770 O O . ARG A 1 100 ? -18.993 15.716 44.185 1.00 48.94 100 ARG A O 1
ATOM 777 N N . THR A 1 101 ? -17.386 14.204 44.513 1.00 51.25 101 THR A N 1
ATOM 778 C CA . THR A 1 101 ? -16.608 14.622 43.351 1.00 51.25 101 THR A CA 1
ATOM 779 C C . THR A 1 101 ? -17.381 14.199 42.096 1.00 51.25 101 THR A C 1
ATOM 781 O O . THR A 1 101 ? -18.012 13.137 42.084 1.00 51.25 101 THR A O 1
ATOM 784 N N . PRO A 1 102 ? -17.413 15.024 41.036 1.00 48.41 102 PRO A N 1
ATOM 785 C CA . PRO A 1 102 ? -18.203 14.741 39.847 1.00 48.41 102 PRO A CA 1
ATOM 786 C C . PRO A 1 102 ? -17.514 13.649 39.011 1.00 48.41 102 PRO A C 1
ATOM 788 O O . PRO A 1 102 ? -16.873 13.929 38.000 1.00 48.41 102 PRO A O 1
ATOM 791 N N . MET A 1 103 ? -17.677 12.389 39.424 1.00 49.62 103 MET A N 1
ATOM 792 C CA . MET A 1 103 ? -17.202 11.173 38.739 1.00 49.62 103 MET A CA 1
ATOM 793 C C . MET A 1 103 ? -17.729 11.026 37.300 1.00 49.62 103 MET A C 1
ATOM 795 O O . MET A 1 103 ? -17.183 10.259 36.521 1.00 49.62 103 MET A O 1
ATOM 799 N N . HIS A 1 104 ? -18.743 11.796 36.893 1.00 55.62 104 HIS A N 1
ATOM 800 C CA . HIS A 1 104 ? -19.262 11.750 35.523 1.00 55.62 104 HIS A CA 1
ATOM 801 C C . HIS A 1 104 ? -18.367 12.447 34.484 1.00 55.62 104 HIS A C 1
ATOM 803 O O . HIS A 1 104 ? -18.425 12.108 33.302 1.00 55.62 104 HIS A O 1
ATOM 809 N N . ARG A 1 105 ? -17.542 13.428 34.886 1.00 58.97 105 ARG A N 1
ATOM 810 C CA . ARG A 1 105 ? -16.740 14.238 33.946 1.00 58.97 105 ARG A CA 1
ATOM 811 C C . ARG A 1 105 ? -15.393 13.588 33.628 1.00 58.97 105 ARG A C 1
ATOM 813 O O . ARG A 1 105 ? -14.942 13.638 32.486 1.00 58.97 105 ARG A O 1
ATOM 820 N N . THR A 1 106 ? -14.775 12.946 34.615 1.00 51.28 106 THR A N 1
ATOM 821 C CA . THR A 1 106 ? -13.495 12.241 34.470 1.00 51.28 106 THR A CA 1
ATOM 822 C C . THR A 1 106 ? -13.632 10.954 33.668 1.00 51.28 106 THR A C 1
ATOM 824 O O . THR A 1 106 ? -12.774 10.694 32.832 1.00 51.28 106 THR A O 1
ATOM 827 N N . GLU A 1 107 ? -14.723 10.198 33.816 1.00 60.03 107 GLU A N 1
ATOM 828 C CA . GLU A 1 107 ? -14.974 9.015 32.978 1.00 60.03 107 GLU A CA 1
ATOM 829 C C . GLU A 1 107 ? -15.234 9.379 31.515 1.00 60.03 107 GLU A C 1
ATOM 831 O O . GLU A 1 107 ? -14.757 8.690 30.616 1.00 60.03 107 GLU A O 1
ATOM 836 N N . HIS A 1 108 ? -15.907 10.505 31.256 1.00 55.38 108 HIS A N 1
ATOM 837 C CA . HIS A 1 108 ? -16.084 11.020 29.899 1.00 55.38 108 HIS A CA 1
ATOM 838 C C . HIS A 1 108 ? -14.757 11.490 29.286 1.00 55.38 108 HIS A C 1
ATOM 840 O O . HIS A 1 108 ? -14.514 11.250 28.105 1.00 55.38 108 HIS A O 1
ATOM 846 N N . LEU A 1 109 ? -13.879 12.118 30.074 1.00 52.91 109 LEU A N 1
ATOM 847 C CA . LEU A 1 109 ? -12.537 12.534 29.648 1.00 52.91 109 LEU A CA 1
ATOM 848 C C . LEU A 1 109 ? -11.608 11.339 29.412 1.00 52.91 109 LEU A C 1
ATOM 850 O O . LEU A 1 109 ? -10.913 11.316 28.403 1.00 52.91 109 LEU A O 1
ATOM 854 N N . LEU A 1 110 ? -11.649 10.316 30.268 1.00 50.78 110 LEU A N 1
ATOM 855 C CA . LEU A 1 110 ? -10.938 9.049 30.072 1.00 50.78 110 LEU A CA 1
ATOM 856 C C . LEU A 1 110 ? -11.466 8.298 28.847 1.00 50.78 110 LEU A C 1
ATOM 858 O O . LEU A 1 110 ? -10.674 7.842 28.029 1.00 50.78 110 LEU A O 1
ATOM 862 N N . ALA A 1 111 ? -12.786 8.239 28.654 1.00 49.88 111 ALA A N 1
ATOM 863 C CA . ALA A 1 111 ? -13.398 7.653 27.463 1.00 49.88 111 ALA A CA 1
ATOM 864 C C . ALA A 1 111 ? -13.049 8.435 26.184 1.00 49.8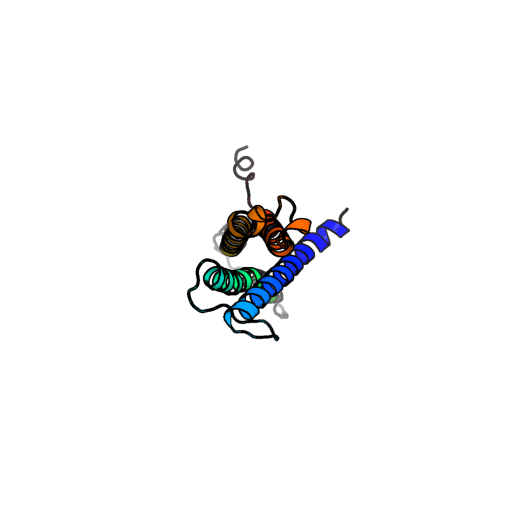8 111 ALA A C 1
ATOM 866 O O . ALA A 1 111 ? -12.851 7.825 25.138 1.00 49.88 111 ALA A O 1
ATOM 867 N N . THR A 1 112 ? -12.914 9.763 26.262 1.00 52.91 112 THR A N 1
ATOM 868 C CA . THR A 1 112 ? -12.524 10.625 25.129 1.00 52.91 112 THR A CA 1
ATOM 869 C C . THR A 1 112 ? -11.023 10.534 24.830 1.00 52.91 112 THR A C 1
ATOM 871 O O . THR A 1 112 ? -10.637 10.455 23.666 1.00 52.91 112 THR A O 1
ATOM 874 N N . ALA A 1 113 ? -10.171 10.456 25.855 1.00 48.19 113 ALA A N 1
ATOM 875 C CA . ALA A 1 113 ? -8.725 10.271 25.719 1.00 48.19 113 ALA A CA 1
ATOM 876 C C . ALA A 1 113 ? -8.368 8.867 25.198 1.00 48.19 113 ALA A C 1
ATOM 878 O O . ALA A 1 113 ? -7.482 8.724 24.359 1.00 48.19 113 ALA A O 1
ATOM 879 N N . LEU A 1 114 ? -9.113 7.836 25.610 1.00 50.53 114 LEU A N 1
ATOM 880 C CA . LEU A 1 114 ? -9.000 6.479 25.063 1.00 50.53 114 LEU A CA 1
ATOM 881 C C . LEU A 1 114 ? -9.524 6.386 23.616 1.00 50.53 114 LEU A C 1
ATOM 883 O O . LEU A 1 114 ? -9.061 5.543 22.850 1.00 50.53 114 LEU A O 1
ATOM 887 N N . ASN A 1 115 ? -10.436 7.276 23.208 1.00 47.38 115 ASN A N 1
ATOM 888 C CA . ASN A 1 115 ? -10.953 7.357 21.836 1.00 47.38 115 ASN A CA 1
ATOM 889 C C . ASN A 1 115 ? -9.984 8.058 20.859 1.00 47.38 115 ASN A C 1
ATOM 891 O O . ASN A 1 115 ? -10.142 7.940 19.647 1.00 47.38 115 ASN A O 1
ATOM 895 N N . HIS A 1 116 ? -8.951 8.741 21.364 1.00 44.41 116 HIS A N 1
ATOM 896 C CA . HIS A 1 116 ? -7.900 9.383 20.561 1.00 44.41 116 HIS A CA 1
ATOM 897 C C . HIS A 1 116 ? -6.830 8.406 20.038 1.00 44.41 116 HIS A C 1
ATOM 899 O O . HIS A 1 116 ? -5.874 8.812 19.378 1.00 44.41 116 HIS A O 1
ATOM 905 N N . GLN A 1 117 ? -6.971 7.105 20.308 1.00 45.50 117 GLN A N 1
ATOM 906 C CA . GLN A 1 117 ? -5.945 6.098 20.034 1.00 45.50 117 GLN A CA 1
ATOM 907 C C . GLN A 1 117 ? -6.036 5.453 18.636 1.00 45.50 117 GLN A C 1
ATOM 909 O O . GLN A 1 117 ? -5.559 4.337 18.416 1.00 45.50 117 GLN A O 1
ATOM 914 N N . THR A 1 118 ? -6.602 6.152 17.648 1.00 51.06 118 THR A N 1
ATOM 915 C CA . THR A 1 118 ? -6.433 5.814 16.226 1.00 51.06 118 THR A CA 1
ATOM 916 C C . THR A 1 118 ? -5.055 6.282 15.768 1.00 51.06 118 THR A C 1
ATOM 918 O O . THR A 1 118 ? -4.864 7.439 15.406 1.00 51.06 118 THR A O 1
ATOM 921 N N . ARG A 1 119 ? -4.064 5.385 15.828 1.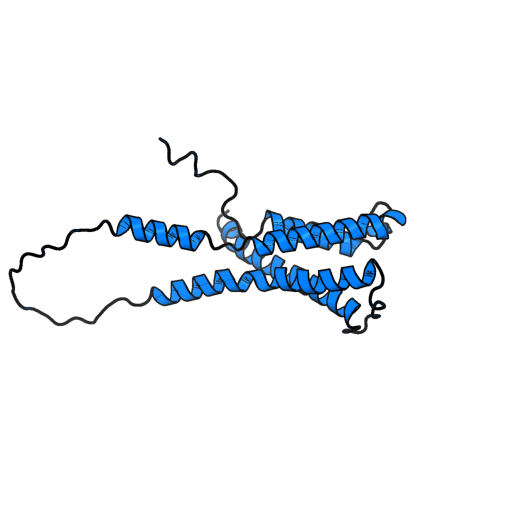00 53.16 119 ARG A N 1
ATOM 922 C CA . ARG A 1 119 ? -2.668 5.685 15.473 1.00 53.16 119 ARG A CA 1
ATOM 923 C C . ARG A 1 119 ? -2.584 6.257 14.042 1.00 53.16 119 ARG A C 1
ATOM 925 O O . ARG A 1 119 ? -2.848 5.512 13.093 1.00 53.16 119 ARG A O 1
ATOM 932 N N . PRO A 1 120 ? -2.152 7.518 13.853 1.00 59.59 120 PRO A N 1
ATOM 933 C CA . PRO A 1 120 ? -2.080 8.144 12.530 1.00 59.59 120 PRO A CA 1
ATOM 934 C C . PRO A 1 120 ? -1.031 7.481 11.614 1.00 59.59 120 PRO A C 1
ATOM 936 O O . PRO A 1 120 ? -1.096 7.606 10.394 1.00 59.59 120 PRO A O 1
ATOM 939 N N . GLY A 1 121 ? -0.122 6.678 12.182 1.00 68.69 121 GLY A N 1
ATOM 940 C CA . GLY A 1 121 ? 0.934 5.974 11.451 1.00 68.69 121 GLY A CA 1
ATOM 941 C C . GLY A 1 121 ? 0.456 5.057 10.319 1.00 68.69 121 GLY A C 1
ATOM 942 O O . GLY A 1 121 ? 1.138 4.966 9.309 1.00 68.69 121 GLY A O 1
ATOM 943 N N . THR A 1 122 ? -0.726 4.432 10.417 1.00 77.56 122 THR A N 1
ATOM 944 C CA . THR A 1 122 ? -1.225 3.570 9.318 1.00 77.56 122 THR A CA 1
ATOM 945 C C . THR A 1 122 ? -1.654 4.396 8.105 1.00 77.56 122 THR A C 1
ATOM 947 O O . THR A 1 122 ? -1.428 3.987 6.970 1.00 77.56 122 THR A O 1
ATOM 950 N N . ARG A 1 123 ? -2.243 5.577 8.338 1.00 81.06 123 ARG A N 1
ATOM 951 C CA . ARG A 1 123 ? -2.644 6.495 7.264 1.00 81.06 123 ARG A CA 1
ATOM 952 C C . ARG A 1 123 ? -1.418 7.087 6.582 1.00 81.06 123 ARG A C 1
ATOM 954 O O . ARG A 1 123 ? -1.356 7.079 5.360 1.00 81.06 123 ARG A O 1
ATOM 961 N N . TYR A 1 124 ? -0.421 7.516 7.356 1.00 84.81 124 TYR A N 1
ATOM 962 C CA . TYR A 1 124 ? 0.838 8.009 6.796 1.00 84.81 124 TYR A CA 1
ATOM 963 C C . TYR A 1 124 ? 1.602 6.923 6.032 1.00 84.81 124 TYR A C 1
ATOM 965 O O . TYR A 1 124 ? 2.053 7.179 4.921 1.00 84.81 124 TYR A O 1
ATOM 973 N N . ALA A 1 125 ? 1.682 5.699 6.564 1.00 88.50 125 ALA A N 1
ATOM 974 C CA . ALA A 1 125 ? 2.293 4.579 5.850 1.00 88.50 125 ALA A CA 1
ATOM 975 C C . ALA A 1 125 ? 1.566 4.288 4.526 1.00 88.50 125 ALA A C 1
ATOM 977 O O . ALA A 1 125 ? 2.217 4.116 3.500 1.00 88.50 125 ALA A O 1
ATOM 978 N N . ALA A 1 126 ? 0.229 4.300 4.527 1.00 90.38 126 ALA A N 1
ATOM 979 C CA . ALA A 1 126 ? -0.564 4.115 3.315 1.00 90.38 126 ALA A CA 1
ATOM 980 C C . ALA A 1 126 ? -0.360 5.257 2.301 1.00 90.38 126 ALA A C 1
ATOM 982 O O . ALA A 1 126 ? -0.197 4.983 1.119 1.00 90.38 126 ALA A O 1
ATOM 983 N N . LEU A 1 127 ? -0.284 6.520 2.736 1.00 91.88 127 LEU A N 1
ATOM 984 C CA . LEU A 1 127 ? 0.027 7.647 1.844 1.00 91.88 127 LEU A CA 1
ATOM 985 C C . LEU A 1 127 ? 1.410 7.507 1.202 1.00 91.88 127 LEU A C 1
ATOM 987 O O . LEU A 1 127 ? 1.543 7.706 -0.002 1.00 91.88 127 LEU A O 1
ATOM 991 N N . LEU A 1 128 ? 2.421 7.111 1.980 1.00 92.25 128 LEU A N 1
ATOM 992 C CA . LEU A 1 128 ? 3.770 6.870 1.462 1.00 92.25 128 LEU A CA 1
ATOM 993 C C . LEU A 1 128 ? 3.794 5.713 0.452 1.00 92.25 128 LEU A C 1
ATOM 995 O O . LEU A 1 128 ? 4.415 5.839 -0.600 1.00 92.25 128 LEU A O 1
ATOM 999 N N . CYS A 1 129 ? 3.086 4.614 0.733 1.00 93.06 129 CYS A N 1
ATOM 1000 C CA . CYS A 1 129 ? 2.971 3.481 -0.194 1.00 93.06 129 CYS A CA 1
ATOM 1001 C C . CYS A 1 129 ? 2.189 3.846 -1.465 1.00 93.06 129 CYS A C 1
ATOM 1003 O O . CYS A 1 129 ? 2.530 3.394 -2.553 1.00 93.06 129 CYS A O 1
ATOM 1005 N N . SER A 1 130 ? 1.151 4.677 -1.344 1.00 95.88 130 SER A N 1
ATOM 1006 C CA . SER A 1 130 ? 0.390 5.180 -2.489 1.00 95.88 130 SER A CA 1
ATOM 1007 C C . SER A 1 130 ? 1.269 6.064 -3.378 1.00 95.88 130 SER A C 1
ATOM 1009 O O . SER A 1 130 ? 1.375 5.820 -4.579 1.00 95.88 130 SER A O 1
ATOM 1011 N N . GLY A 1 131 ? 1.986 7.021 -2.780 1.00 94.44 131 GLY A N 1
ATOM 1012 C CA . GLY A 1 131 ? 2.893 7.914 -3.497 1.00 94.44 131 GLY A CA 1
ATOM 1013 C C . GLY A 1 131 ? 4.048 7.185 -4.186 1.00 94.44 131 GLY A C 1
ATOM 1014 O O . GLY A 1 131 ? 4.374 7.512 -5.325 1.00 94.44 131 GLY A O 1
ATOM 1015 N N . SER A 1 132 ? 4.637 6.165 -3.553 1.00 93.75 132 SER A N 1
ATOM 1016 C CA . SER A 1 132 ? 5.720 5.388 -4.172 1.00 93.75 132 SER A CA 1
ATOM 1017 C C . SER A 1 132 ? 5.246 4.576 -5.382 1.00 93.75 132 SER A C 1
ATOM 1019 O O . SER A 1 132 ? 5.964 4.489 -6.377 1.00 93.75 132 SER A O 1
ATOM 1021 N N . MET A 1 133 ? 4.023 4.038 -5.345 1.00 94.56 133 MET A N 1
ATOM 1022 C CA . MET A 1 133 ? 3.427 3.330 -6.484 1.00 94.56 133 MET A CA 1
ATOM 1023 C C . MET A 1 133 ? 3.002 4.279 -7.607 1.00 94.56 133 MET A C 1
ATOM 1025 O O . MET A 1 133 ? 3.200 3.959 -8.777 1.00 94.56 133 MET A O 1
ATOM 1029 N N . ALA A 1 134 ? 2.490 5.467 -7.270 1.00 94.62 134 ALA A N 1
ATOM 1030 C CA . ALA A 1 134 ? 2.224 6.516 -8.252 1.00 94.62 134 ALA A CA 1
ATOM 1031 C C . ALA A 1 134 ? 3.516 6.933 -8.969 1.00 94.62 134 ALA A C 1
ATOM 1033 O O . ALA A 1 134 ? 3.565 6.954 -10.197 1.00 94.62 134 ALA A O 1
ATOM 1034 N N . TYR A 1 135 ? 4.588 7.188 -8.213 1.00 92.50 135 TYR A N 1
ATOM 1035 C CA . TYR A 1 135 ? 5.898 7.496 -8.780 1.00 92.50 135 TYR A CA 1
ATOM 1036 C C . TYR A 1 135 ? 6.391 6.382 -9.710 1.00 92.50 135 TYR A C 1
ATOM 1038 O O . TYR A 1 135 ? 6.817 6.673 -10.826 1.00 92.50 135 TYR A O 1
ATOM 1046 N N . ALA A 1 136 ? 6.290 5.114 -9.297 1.00 90.44 136 ALA A N 1
ATOM 1047 C CA . ALA A 1 136 ? 6.673 3.975 -10.132 1.00 90.44 136 ALA A CA 1
ATOM 1048 C C . ALA A 1 136 ? 5.857 3.907 -11.433 1.00 90.44 136 ALA A C 1
ATOM 1050 O O . ALA A 1 136 ? 6.416 3.645 -12.495 1.00 90.44 136 ALA A O 1
ATOM 1051 N N . TYR A 1 137 ? 4.556 4.207 -11.384 1.00 90.88 137 TYR A N 1
ATOM 1052 C CA . TYR A 1 137 ? 3.723 4.259 -12.583 1.00 90.88 137 TYR A CA 1
ATOM 1053 C C . TYR A 1 137 ? 4.232 5.309 -13.572 1.00 90.88 137 TYR A C 1
ATOM 1055 O O . TYR A 1 137 ? 4.494 4.987 -14.726 1.00 90.88 137 TYR A O 1
ATOM 1063 N N . PHE A 1 138 ? 4.433 6.546 -13.117 1.00 91.62 138 PHE A N 1
ATOM 1064 C CA . PHE A 1 138 ? 4.850 7.647 -13.988 1.00 91.62 138 PHE A CA 1
ATOM 1065 C C . PHE A 1 138 ? 6.291 7.522 -14.491 1.00 91.62 138 PHE A C 1
ATOM 1067 O O . PHE A 1 138 ? 6.574 7.908 -15.621 1.00 91.62 138 PHE A O 1
ATOM 1074 N N . SER A 1 139 ? 7.195 6.974 -13.678 1.00 87.88 139 SER A N 1
ATOM 1075 C CA . SER A 1 139 ? 8.616 6.861 -14.030 1.00 87.88 139 SER A CA 1
ATOM 1076 C C . SER A 1 139 ? 8.963 5.603 -14.827 1.00 87.88 139 SER A C 1
ATOM 1078 O O . SER A 1 139 ? 9.866 5.659 -15.656 1.00 87.88 139 SER A O 1
ATOM 1080 N N . VAL A 1 140 ? 8.267 4.484 -14.598 1.00 86.75 140 VAL A N 1
ATOM 1081 C CA . VAL A 1 140 ? 8.602 3.186 -15.210 1.00 86.75 140 VAL A CA 1
ATOM 1082 C C . VAL A 1 140 ? 7.567 2.760 -16.252 1.00 86.75 140 VAL A C 1
ATOM 1084 O O . VAL A 1 140 ? 7.938 2.335 -17.341 1.00 86.75 140 VAL A O 1
ATOM 1087 N N . HIS A 1 141 ? 6.272 2.880 -15.955 1.00 87.25 141 HIS A N 1
ATOM 1088 C CA . HIS A 1 141 ? 5.216 2.284 -16.785 1.00 87.25 141 HIS A CA 1
ATOM 1089 C C . HIS A 1 141 ? 4.620 3.251 -17.814 1.00 87.25 141 HIS A C 1
ATOM 1091 O O . HIS A 1 141 ? 4.333 2.864 -18.945 1.00 87.25 141 HIS A O 1
ATOM 1097 N N . GLN A 1 142 ? 4.471 4.531 -17.475 1.00 87.81 142 GLN A N 1
ATOM 1098 C CA . GLN A 1 142 ? 3.820 5.515 -18.343 1.00 87.81 142 GLN A CA 1
ATOM 1099 C C . GLN A 1 142 ? 4.597 5.782 -19.646 1.00 87.81 142 GLN A C 1
ATOM 1101 O O . GLN A 1 142 ? 4.016 6.277 -20.609 1.00 87.81 142 GLN A O 1
ATOM 1106 N N . ALA A 1 143 ? 5.890 5.440 -19.696 1.00 82.94 143 ALA A N 1
ATOM 1107 C CA . ALA A 1 143 ? 6.699 5.510 -20.912 1.00 82.94 143 ALA A CA 1
ATOM 1108 C C . ALA A 1 143 ? 6.270 4.484 -21.979 1.00 82.94 143 ALA A C 1
ATOM 1110 O O . ALA A 1 143 ? 6.451 4.737 -23.166 1.00 82.94 143 ALA A O 1
ATOM 1111 N N . GLY A 1 144 ? 5.695 3.346 -21.573 1.00 80.31 144 GLY A N 1
ATOM 1112 C CA . GLY A 1 144 ? 5.212 2.318 -22.498 1.00 80.31 144 GLY A CA 1
ATOM 1113 C C . GLY A 1 144 ? 3.851 2.658 -23.108 1.00 80.31 144 GLY A C 1
ATOM 1114 O O . GLY A 1 144 ? 3.666 2.544 -24.315 1.00 80.31 144 GLY A O 1
ATOM 1115 N N . ALA A 1 145 ? 2.898 3.093 -22.279 1.00 84.50 145 ALA A N 1
ATOM 1116 C CA . ALA A 1 145 ? 1.569 3.541 -22.701 1.00 84.50 145 ALA A CA 1
ATOM 1117 C C . ALA A 1 145 ? 0.866 4.317 -21.575 1.00 84.50 145 ALA A C 1
ATOM 1119 O O . ALA A 1 145 ? 1.248 4.223 -20.408 1.00 84.50 145 ALA A O 1
ATOM 1120 N N . LEU A 1 146 ? -0.199 5.055 -21.906 1.00 84.44 146 LEU A N 1
ATOM 1121 C CA . LEU A 1 146 ? -0.975 5.821 -20.922 1.00 84.44 146 LEU A CA 1
ATOM 1122 C C . LEU A 1 146 ? -1.837 4.938 -20.012 1.00 84.44 146 LEU A C 1
ATOM 1124 O O . LEU A 1 146 ? -1.990 5.255 -18.831 1.00 84.44 146 LEU A O 1
ATOM 1128 N N . LEU A 1 147 ? -2.414 3.858 -20.547 1.00 89.12 147 LEU A N 1
ATOM 1129 C CA . LEU A 1 147 ? -3.337 3.000 -19.805 1.00 89.12 147 LEU A CA 1
ATOM 1130 C C . LEU A 1 147 ? -2.595 1.847 -19.110 1.00 89.12 147 LEU A C 1
ATOM 1132 O O . LEU A 1 147 ? -1.773 1.198 -19.760 1.00 89.12 147 LEU A O 1
ATOM 1136 N N . PRO A 1 148 ? -2.941 1.510 -17.848 1.00 88.56 148 PRO A N 1
ATOM 1137 C CA . PRO A 1 148 ? -2.275 0.437 -17.107 1.00 88.56 148 PRO A CA 1
ATOM 1138 C C . PRO A 1 148 ? -2.305 -0.909 -17.836 1.00 88.56 148 PRO A C 1
ATOM 1140 O O . PRO A 1 148 ? -1.328 -1.645 -17.822 1.00 88.56 148 PRO A O 1
ATOM 1143 N N . VAL A 1 149 ? -3.416 -1.183 -18.528 1.00 89.75 149 VAL A N 1
ATOM 1144 C CA . VAL A 1 149 ? -3.643 -2.419 -19.293 1.00 89.75 149 VAL A CA 1
ATOM 1145 C C . VAL A 1 149 ? -2.705 -2.579 -20.496 1.00 89.75 149 VAL A C 1
ATOM 1147 O O . VAL A 1 149 ? -2.556 -3.669 -21.034 1.00 89.75 149 VAL A O 1
ATOM 1150 N N . GLN A 1 150 ? -2.092 -1.487 -20.956 1.00 90.19 150 GLN A N 1
ATOM 1151 C CA . GLN A 1 150 ? -1.205 -1.479 -22.120 1.00 90.19 150 GLN A CA 1
ATOM 1152 C C . GLN A 1 150 ? 0.278 -1.469 -21.726 1.00 90.19 150 GLN A C 1
ATOM 1154 O O . GLN A 1 150 ? 1.120 -1.800 -22.554 1.00 90.19 150 GLN A O 1
ATOM 1159 N N . ASN A 1 151 ? 0.611 -1.079 -20.491 1.00 89.06 151 ASN A N 1
ATOM 1160 C CA . ASN A 1 151 ? 1.992 -0.841 -20.053 1.00 89.06 151 ASN A CA 1
ATOM 1161 C C . ASN A 1 151 ? 2.480 -1.769 -18.923 1.00 89.06 151 ASN A C 1
ATOM 1163 O O . ASN A 1 151 ? 3.564 -1.552 -18.372 1.00 89.06 151 ASN A O 1
ATOM 1167 N N . GLY A 1 152 ? 1.684 -2.772 -18.538 1.00 87.12 152 GLY A N 1
ATOM 1168 C CA . GLY A 1 152 ? 2.023 -3.699 -17.451 1.00 87.12 152 GLY A CA 1
ATOM 1169 C C . GLY A 1 152 ? 2.032 -3.053 -16.056 1.00 87.12 152 GLY A C 1
ATOM 1170 O O . GLY A 1 152 ? 2.567 -3.622 -15.101 1.00 87.12 152 GLY A O 1
ATOM 1171 N N . GLY A 1 153 ? 1.503 -1.832 -15.934 1.00 89.31 153 GLY A N 1
ATOM 1172 C CA . GLY A 1 153 ? 1.459 -1.028 -14.715 1.00 89.31 153 GLY A CA 1
ATOM 1173 C C . GLY A 1 153 ? 0.214 -1.273 -13.865 1.00 89.31 153 GLY A C 1
ATOM 1174 O O . GLY A 1 153 ? -0.058 -0.498 -12.945 1.00 89.31 153 GLY A O 1
ATOM 1175 N N . GLU A 1 154 ? -0.563 -2.325 -14.136 1.00 92.12 154 GLU A N 1
ATOM 1176 C CA . GLU A 1 154 ? -1.822 -2.610 -13.442 1.00 92.12 154 GLU A CA 1
ATOM 1177 C C . GLU A 1 154 ? -1.598 -2.793 -11.945 1.00 92.12 154 GLU A C 1
ATOM 1179 O O . GLU A 1 154 ? -2.347 -2.244 -11.141 1.00 92.12 154 GLU A O 1
ATOM 1184 N N . LYS A 1 155 ? -0.530 -3.496 -11.544 1.00 91.25 155 LYS A N 1
ATOM 1185 C CA . LYS A 1 155 ? -0.213 -3.684 -10.119 1.00 91.25 155 LYS A CA 1
ATOM 1186 C C . LYS A 1 155 ? 0.090 -2.349 -9.438 1.00 91.25 155 LYS A C 1
ATOM 1188 O O . LYS A 1 155 ? -0.441 -2.086 -8.360 1.00 91.25 155 LYS A O 1
ATOM 1193 N N . ALA A 1 156 ? 0.898 -1.498 -10.074 1.00 91.25 156 ALA A N 1
ATOM 1194 C CA . ALA A 1 156 ? 1.253 -0.184 -9.541 1.00 91.25 156 ALA A CA 1
ATOM 1195 C C . ALA A 1 156 ? 0.005 0.698 -9.370 1.00 91.25 156 ALA A C 1
ATOM 1197 O O . ALA A 1 156 ? -0.205 1.269 -8.299 1.00 91.25 156 ALA A O 1
ATOM 1198 N N . ALA A 1 157 ? -0.875 0.735 -10.374 1.00 93.75 157 ALA A N 1
ATOM 1199 C CA . ALA A 1 157 ? -2.131 1.475 -10.303 1.00 93.75 157 ALA A CA 1
ATOM 1200 C C . ALA A 1 157 ? -3.061 0.930 -9.202 1.00 93.75 157 ALA A C 1
ATOM 1202 O O . ALA A 1 157 ? -3.549 1.696 -8.369 1.00 93.75 157 ALA A O 1
ATOM 1203 N N . LEU A 1 158 ? -3.264 -0.391 -9.144 1.00 94.81 158 LEU A N 1
ATOM 1204 C CA . LEU A 1 158 ? -4.135 -1.032 -8.155 1.00 94.81 158 LEU A CA 1
ATOM 1205 C C . LEU A 1 158 ? -3.662 -0.775 -6.722 1.00 94.81 158 LEU A C 1
ATOM 1207 O O . LEU A 1 158 ? -4.464 -0.362 -5.885 1.00 94.81 158 LEU A O 1
ATOM 1211 N N . PHE A 1 159 ? -2.370 -0.961 -6.434 1.00 95.06 159 PHE A N 1
ATOM 1212 C CA . PHE A 1 159 ? -1.830 -0.681 -5.103 1.00 95.06 159 PHE A CA 1
ATOM 1213 C C . PHE A 1 159 ? -1.880 0.812 -4.773 1.00 95.06 159 PHE A C 1
ATOM 1215 O O . PHE A 1 159 ? -2.255 1.163 -3.654 1.00 95.06 159 PHE A O 1
ATOM 1222 N N . CYS A 1 160 ? -1.593 1.696 -5.734 1.00 94.88 160 CYS A N 1
ATOM 1223 C CA . CYS A 1 160 ? -1.704 3.143 -5.548 1.00 94.88 160 CYS A CA 1
ATOM 1224 C C . CYS A 1 160 ? -3.104 3.545 -5.060 1.00 94.88 160 CYS A C 1
ATOM 1226 O O . CYS A 1 160 ? -3.230 4.192 -4.013 1.00 94.88 160 CYS A O 1
ATOM 1228 N N . PHE A 1 161 ? -4.154 3.120 -5.769 1.00 95.25 161 PHE A N 1
ATOM 1229 C CA . PHE A 1 161 ? -5.537 3.431 -5.401 1.00 95.25 161 PHE A CA 1
ATOM 1230 C C . PHE A 1 161 ? -5.993 2.697 -4.137 1.00 95.25 161 PHE A C 1
ATOM 1232 O O . PHE A 1 161 ? -6.670 3.293 -3.301 1.00 95.25 161 PHE A O 1
ATOM 1239 N N . ALA A 1 162 ? -5.595 1.439 -3.939 1.00 94.44 162 ALA A N 1
ATOM 1240 C CA . ALA A 1 162 ? -5.936 0.686 -2.735 1.00 94.44 162 ALA A CA 1
ATOM 1241 C C . ALA A 1 162 ? -5.367 1.343 -1.468 1.00 94.44 162 ALA A C 1
ATOM 1243 O O . ALA A 1 162 ? -6.082 1.503 -0.476 1.00 94.44 162 ALA A O 1
ATOM 1244 N N . PHE A 1 163 ? -4.108 1.786 -1.496 1.00 93.19 163 PHE A N 1
ATOM 1245 C CA . PHE A 1 163 ? -3.512 2.503 -0.370 1.00 93.19 163 PHE A CA 1
ATOM 1246 C C . PHE A 1 163 ? -4.090 3.903 -0.187 1.00 93.19 163 PHE A C 1
ATOM 1248 O O . PHE A 1 163 ? -4.270 4.321 0.956 1.00 93.19 163 PHE A O 1
ATOM 1255 N N . LEU A 1 164 ? -4.450 4.599 -1.267 1.00 92.69 164 LEU A N 1
ATOM 1256 C CA . LEU A 1 164 ? -5.163 5.873 -1.170 1.00 92.69 164 LEU A CA 1
ATOM 1257 C C . LEU A 1 164 ? -6.516 5.691 -0.465 1.00 92.69 164 LEU A C 1
ATOM 1259 O O . LEU A 1 164 ? -6.845 6.440 0.454 1.00 92.69 164 LEU A O 1
ATOM 1263 N N . LEU A 1 165 ? -7.260 4.639 -0.815 1.00 90.31 165 LEU A N 1
ATOM 1264 C CA . LEU A 1 165 ? -8.499 4.270 -0.132 1.00 90.31 165 LEU A CA 1
ATOM 1265 C C . LEU A 1 165 ? -8.248 3.936 1.341 1.00 90.31 165 LEU A C 1
ATOM 1267 O O . LEU A 1 165 ? -8.981 4.416 2.196 1.00 90.31 165 LEU A O 1
ATOM 1271 N N . ILE A 1 166 ? -7.192 3.193 1.680 1.00 87.81 166 ILE A N 1
ATOM 1272 C CA . ILE A 1 166 ? -6.833 2.916 3.084 1.00 87.81 166 ILE A CA 1
ATOM 1273 C C . ILE A 1 166 ? -6.458 4.204 3.836 1.00 87.81 166 ILE A C 1
ATOM 1275 O O . ILE A 1 166 ? -6.819 4.359 5.004 1.00 87.81 166 ILE A O 1
ATOM 1279 N N . ALA A 1 167 ? -5.762 5.140 3.192 1.00 87.38 167 ALA A N 1
ATOM 1280 C CA . ALA A 1 167 ? -5.373 6.415 3.786 1.00 87.38 167 ALA A CA 1
ATOM 1281 C C . ALA A 1 167 ? -6.584 7.316 4.081 1.00 87.38 167 ALA A C 1
ATOM 1283 O O . ALA A 1 167 ? -6.655 7.928 5.153 1.00 87.38 167 ALA A O 1
ATOM 1284 N N . VAL A 1 168 ? -7.551 7.366 3.159 1.00 85.44 168 VAL A N 1
ATOM 1285 C CA . VAL A 1 168 ? -8.780 8.164 3.285 1.00 85.44 168 VAL A CA 1
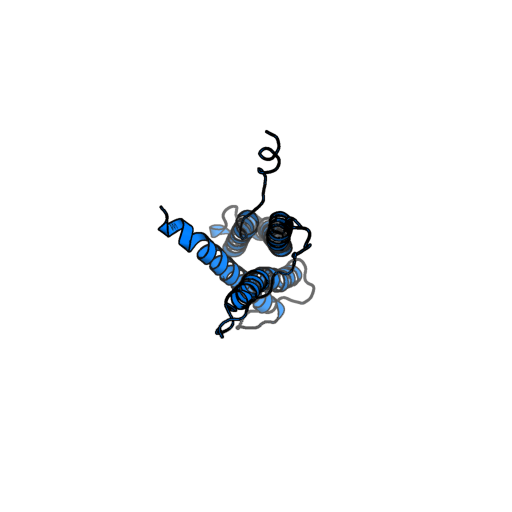ATOM 1286 C C . VAL A 1 168 ? -9.772 7.494 4.242 1.00 85.44 168 VAL A C 1
ATOM 1288 O O . VAL A 1 168 ? -10.235 8.124 5.198 1.00 85.44 168 VAL A O 1
ATOM 1291 N N . LEU A 1 169 ? -10.045 6.202 4.036 1.00 78.00 169 LEU A N 1
ATOM 1292 C CA . LEU A 1 169 ? -11.073 5.424 4.740 1.00 78.00 169 LEU A CA 1
ATOM 1293 C C . LEU A 1 169 ? -10.604 4.821 6.072 1.00 78.00 169 LEU A C 1
ATOM 1295 O O . LEU A 1 169 ? -11.433 4.318 6.830 1.00 78.00 169 LEU A O 1
ATOM 1299 N N . GLY A 1 170 ? -9.300 4.836 6.376 1.00 66.00 170 GLY A N 1
ATOM 1300 C CA . GLY A 1 170 ? -8.718 4.161 7.539 1.00 66.00 170 GLY A CA 1
ATOM 1301 C C . GLY A 1 170 ? -9.472 4.445 8.842 1.00 66.00 170 GLY A C 1
ATOM 1302 O O . GLY A 1 170 ? -9.505 5.588 9.284 1.00 66.00 170 GLY A O 1
ATOM 1303 N N . ASN A 1 171 ? -10.073 3.396 9.420 1.00 56.81 171 ASN A N 1
ATOM 1304 C CA . ASN A 1 171 ? -10.917 3.351 10.627 1.00 56.81 171 ASN A CA 1
ATOM 1305 C C . ASN A 1 171 ? -11.301 4.731 11.206 1.00 56.81 171 ASN A C 1
ATOM 1307 O O . ASN A 1 171 ? -10.610 5.279 12.064 1.00 56.81 171 ASN A O 1
ATOM 1311 N N . GLY A 1 172 ? -12.376 5.304 10.663 1.00 49.25 172 GLY A N 1
ATOM 1312 C CA . GLY A 1 172 ? -12.788 6.688 10.879 1.00 49.25 172 GLY A CA 1
ATOM 1313 C C . GLY A 1 172 ? -13.129 7.092 12.320 1.00 49.25 172 GLY A C 1
ATOM 1314 O O . GLY A 1 172 ? -13.771 6.348 13.059 1.00 49.25 172 GLY A O 1
ATOM 1315 N N . ALA A 1 173 ? -12.691 8.316 12.631 1.00 42.62 173 ALA A N 1
ATOM 1316 C CA . ALA A 1 173 ? -13.255 9.403 13.449 1.00 42.62 173 ALA A CA 1
ATOM 1317 C C . ALA A 1 173 ? -12.005 10.123 13.986 1.00 42.62 173 ALA A C 1
ATOM 1319 O O . ALA A 1 173 ? -11.278 9.544 14.775 1.00 42.62 173 ALA A O 1
ATOM 1320 N N . TRP A 1 174 ? -11.544 11.265 13.485 1.00 40.47 174 TRP A N 1
ATOM 1321 C CA . TRP A 1 174 ? -12.204 12.562 13.476 1.00 40.47 174 TRP A CA 1
ATOM 1322 C C . TRP A 1 174 ? -11.514 13.450 12.433 1.00 40.47 174 TRP A C 1
ATOM 1324 O O . TRP A 1 174 ? -10.405 13.928 12.653 1.00 40.47 174 TRP A O 1
ATOM 1334 N N . SER A 1 175 ? -12.162 13.684 11.300 1.00 31.89 175 SER A N 1
ATOM 1335 C CA . SER A 1 175 ? -11.810 14.789 10.415 1.00 31.89 175 SER A CA 1
ATOM 1336 C C . SER A 1 175 ? -12.996 15.735 10.437 1.00 31.89 175 SER A C 1
ATOM 1338 O O . SER A 1 175 ? -13.945 15.530 9.693 1.00 31.89 175 SER A O 1
ATOM 1340 N N . VAL A 1 176 ? -12.893 16.748 11.304 1.00 38.09 176 VAL A N 1
ATOM 1341 C CA . VAL A 1 176 ? -13.683 17.988 11.273 1.00 38.09 176 VAL A CA 1
ATOM 1342 C C . VAL A 1 176 ? -15.146 17.831 11.763 1.00 38.09 176 VAL A C 1
ATOM 1344 O O . VAL A 1 176 ? -15.818 16.849 11.498 1.00 38.09 176 VAL A O 1
ATOM 1347 N N . GLN A 1 177 ? -15.604 18.810 12.560 1.00 44.91 177 GLN A N 1
ATOM 1348 C CA . GLN A 1 177 ? -16.956 18.979 13.150 1.00 44.91 177 GLN A CA 1
ATOM 1349 C C . GLN A 1 177 ? -17.352 18.183 14.418 1.00 44.91 177 GLN A C 1
ATOM 1351 O O . GLN A 1 177 ? -18.320 17.438 14.392 1.00 44.91 177 GLN A O 1
ATOM 1356 N N . ARG A 1 178 ? -16.758 18.487 15.590 1.00 40.22 178 ARG A N 1
ATOM 1357 C CA . ARG A 1 178 ? -17.551 18.821 16.818 1.00 40.22 178 ARG A CA 1
ATOM 1358 C C . ARG A 1 178 ? -16.938 19.932 17.691 1.00 40.22 178 ARG A C 1
ATOM 1360 O O . ARG A 1 178 ? -17.351 20.096 18.831 1.00 40.22 178 ARG A O 1
ATOM 1367 N N . ALA A 1 179 ? -16.012 20.741 17.171 1.00 40.31 179 ALA A N 1
ATOM 1368 C CA . ALA A 1 179 ? -15.592 21.963 17.870 1.00 40.31 179 ALA A CA 1
ATOM 1369 C C . ALA A 1 179 ? -16.610 23.117 17.715 1.00 40.31 179 ALA A C 1
ATOM 1371 O O . ALA A 1 179 ? -16.614 24.040 18.517 1.00 40.31 179 ALA A O 1
ATOM 1372 N N . ALA A 1 180 ? -17.522 23.037 16.736 1.00 44.00 180 ALA A N 1
ATOM 1373 C CA . ALA A 1 180 ? -18.551 24.057 16.494 1.00 44.00 180 ALA A CA 1
ATOM 1374 C C . ALA A 1 180 ? -19.904 23.779 17.186 1.00 44.00 180 ALA A C 1
ATOM 1376 O O . ALA A 1 180 ? -20.803 24.605 17.113 1.00 44.00 180 ALA A O 1
ATOM 1377 N N . ALA A 1 181 ? -20.062 22.632 17.860 1.00 39.50 181 ALA A N 1
ATOM 1378 C CA . ALA A 1 181 ? -21.307 22.256 18.547 1.00 39.50 181 ALA A CA 1
ATOM 1379 C C . ALA A 1 181 ? -21.195 22.291 20.085 1.00 39.50 181 ALA A C 1
ATOM 1381 O O . ALA A 1 181 ? -22.136 21.918 20.773 1.00 39.50 181 ALA A O 1
ATOM 1382 N N . ALA A 1 182 ? -20.043 22.711 20.622 1.00 42.50 182 ALA A N 1
ATOM 1383 C CA . ALA A 1 182 ? -19.821 22.906 22.060 1.00 42.50 182 ALA A CA 1
ATOM 1384 C C . ALA A 1 182 ? -19.901 24.388 22.480 1.00 42.50 182 ALA A C 1
ATOM 1386 O O . ALA A 1 182 ? -19.565 24.735 23.607 1.00 42.50 182 ALA A O 1
ATOM 1387 N N . SER A 1 183 ? -20.329 25.253 21.559 1.00 47.34 183 SER A N 1
ATOM 1388 C CA . SER A 1 183 ? -20.529 26.687 21.754 1.00 47.34 183 SER A CA 1
ATOM 1389 C C . SER A 1 183 ? -21.912 27.056 21.219 1.00 47.34 183 SER A C 1
ATOM 1391 O O . SER A 1 183 ? -22.043 27.600 20.124 1.00 47.34 183 SER A O 1
ATOM 1393 N N . LYS A 1 184 ? -22.952 26.628 21.934 1.00 37.25 184 LYS A N 1
ATOM 1394 C CA . LYS A 1 184 ? -24.274 27.258 21.995 1.00 37.25 184 LYS A CA 1
ATOM 1395 C C . LYS A 1 184 ? -25.020 26.714 23.202 1.00 37.25 184 LYS A C 1
ATOM 1397 O O . LYS A 1 184 ? -24.936 25.485 23.421 1.00 37.25 184 LYS A O 1
#

Secondary structure (DSSP, 8-state):
-HHHHHHHHHHHHHHHHHHHHHHHHHHHHHHH-TTSPPPPPTT-TTHHHHHHHHHHHHHHHHHTTHHHHHHHHHHHHTT----PPP----------------HHHHHHHHHHHHHT---THHHHHHHHHHHHHHHHIIIIITTT-SSHHHHT-HHHHHHHHHHHHHHHHTT---SS-SSSSS--

Sequence (184 aa):
MQVLERFQKEVIGVFRIVVGFLFATHGAAALFGVLGTEQVAAFVWPSWWASLIQTVGGALVMIGLRSCLMVQRLLRGTRHGTSPHGCKGHDAPHRDLRPRTPMHRTEHLLATALNHQTRPGTRYAALLCSGSMAYAYFSVHQAGALLPVQNGGEKAALFCFAFLLIAVLGNGAWSVQRAAAASK

Radius of gyration: 25.23 Å; chains: 1; bounding box: 50×46×85 Å